Protein AF-A0A355A5N8-F1 (afdb_monomer_lite)

Secondary structure (DSSP, 8-state):
-HHHHHHHHHHHHHHHHGGGSS-----------------S----TT---GGGG-EEEEESS-SS--EEEEEEEEEE-SSEEEEEEEEE-TTSTTSEEEE-TT---TTSSEEEEEEEEEETTEEEEEEEEEEEEEEEETTTEEEEEEEEEEEEEEETTEEEEEEEEEEEGGGTEEEEEE--STT--EEEEE-

Radius of gyration: 20.07 Å; chains: 1; bounding box: 42×44×58 Å

Foldseek 3Di:
DVVVVVVVVVVVVVVVVVVPPDDDDDDDDDDDDDDDDDDDDDDDPPPDDPCLVAFWKWWDPDPVIKIWHFHDWLDDDDFKTWTWTKIAGPLDPVRIATRDSVNGDPPDQWIWMWGWDDDPPDTWTKIWTKHKDWDQDPPPGIFIWIWIWIFTDPDSFKTWTQWIWTDRVVVRDIDIHHAPDDPGTTIMGGD

Structure (mmCIF, N/CA/C/O backbone):
data_AF-A0A355A5N8-F1
#
_entry.id   AF-A0A355A5N8-F1
#
loop_
_atom_site.group_PDB
_atom_site.id
_atom_site.type_symbol
_atom_site.label_atom_id
_atom_site.label_alt_id
_atom_site.label_comp_id
_atom_site.label_asym_id
_atom_site.label_entity_id
_atom_site.label_seq_id
_atom_site.pdbx_PDB_ins_code
_atom_site.Cartn_x
_atom_site.Cartn_y
_atom_site.Cartn_z
_atom_site.occupancy
_atom_site.B_iso_or_equiv
_atom_site.auth_seq_id
_atom_site.auth_comp_id
_atom_site.auth_asym_id
_atom_site.auth_atom_id
_atom_site.pdbx_PDB_model_num
ATOM 1 N N . MET A 1 1 ? 14.458 15.731 24.452 1.00 47.41 1 MET A N 1
ATOM 2 C CA . MET A 1 1 ? 13.866 15.171 23.215 1.00 47.41 1 MET A CA 1
ATOM 3 C C . MET A 1 1 ? 13.462 16.222 22.170 1.00 47.41 1 MET A C 1
ATOM 5 O O . MET A 1 1 ? 13.406 15.874 21.003 1.00 47.41 1 MET A O 1
ATOM 9 N N . LEU A 1 2 ? 13.268 17.508 22.512 1.00 39.31 2 LEU A N 1
ATOM 10 C CA . LEU A 1 2 ? 12.921 18.546 21.516 1.00 39.31 2 LEU A CA 1
ATOM 11 C C . LEU A 1 2 ? 14.108 19.054 20.660 1.00 39.31 2 LEU A C 1
ATOM 13 O O . LEU A 1 2 ? 13.904 19.623 19.596 1.00 39.31 2 LEU A O 1
ATOM 17 N N . ARG A 1 3 ? 15.360 18.843 21.097 1.00 43.97 3 ARG A N 1
ATOM 18 C CA . ARG A 1 3 ? 16.560 19.359 20.403 1.00 43.97 3 ARG A CA 1
ATOM 19 C C . ARG A 1 3 ? 17.035 18.512 19.212 1.00 43.97 3 ARG A C 1
ATOM 21 O O . ARG A 1 3 ? 17.683 19.058 18.331 1.00 43.97 3 ARG A O 1
ATOM 28 N N . GLN A 1 4 ? 16.691 17.223 19.149 1.00 49.31 4 GLN A N 1
ATOM 29 C CA . GLN A 1 4 ? 17.067 16.357 18.017 1.00 49.31 4 GLN A CA 1
ATOM 30 C C . GLN A 1 4 ? 16.176 16.571 16.785 1.00 49.31 4 GLN A C 1
ATOM 32 O O . GLN A 1 4 ? 16.661 16.461 15.665 1.00 49.31 4 GLN A O 1
ATOM 37 N N . LYS A 1 5 ? 14.908 16.965 16.977 1.00 44.81 5 LYS A N 1
ATOM 38 C CA . LYS A 1 5 ? 13.977 17.224 15.867 1.00 44.81 5 LYS A CA 1
ATOM 39 C C . LYS A 1 5 ? 14.305 18.507 15.088 1.00 44.81 5 LYS A C 1
ATOM 41 O O . LYS A 1 5 ? 14.043 18.570 13.897 1.00 44.81 5 LYS A O 1
ATOM 46 N N . ILE A 1 6 ? 14.932 19.501 15.726 1.00 51.56 6 ILE A N 1
ATOM 47 C CA . ILE A 1 6 ? 15.314 20.761 15.058 1.00 51.56 6 ILE A CA 1
ATOM 48 C C . ILE A 1 6 ? 16.543 20.564 14.156 1.00 51.56 6 ILE A C 1
ATOM 50 O O . ILE A 1 6 ? 16.611 21.148 13.080 1.00 51.56 6 ILE A O 1
ATOM 54 N N . PHE A 1 7 ? 17.489 19.702 14.546 1.00 47.19 7 PHE A N 1
ATOM 55 C CA . PHE A 1 7 ? 18.714 19.490 13.768 1.00 47.19 7 PHE A CA 1
ATOM 56 C C . PHE A 1 7 ? 18.456 18.737 12.451 1.00 47.19 7 PHE A C 1
ATOM 58 O O . PHE A 1 7 ? 19.108 19.013 11.448 1.00 47.19 7 PHE A O 1
ATOM 65 N N . LEU A 1 8 ? 17.458 17.844 12.432 1.00 46.19 8 LEU A N 1
ATOM 66 C CA . LEU A 1 8 ? 17.084 17.080 11.238 1.00 46.19 8 LEU A CA 1
ATOM 67 C C . LEU A 1 8 ? 16.393 17.960 10.180 1.00 46.19 8 LEU A C 1
ATOM 69 O O . LEU A 1 8 ? 16.703 17.865 8.996 1.00 46.19 8 LEU A O 1
ATOM 73 N N . VAL A 1 9 ? 15.534 18.892 10.614 1.00 50.12 9 VAL A N 1
ATOM 74 C CA . VAL A 1 9 ? 14.841 19.842 9.722 1.00 50.12 9 VAL A CA 1
ATOM 75 C C . VAL A 1 9 ? 15.821 20.842 9.095 1.00 50.12 9 VAL A C 1
ATOM 77 O O . VAL A 1 9 ? 15.673 21.214 7.933 1.00 50.12 9 VAL A O 1
ATOM 80 N N . SER A 1 10 ? 16.868 21.245 9.824 1.00 49.22 10 SER A N 1
ATOM 81 C CA . SER A 1 10 ? 17.904 22.135 9.285 1.00 49.22 10 SER A CA 1
ATOM 82 C C . SER A 1 10 ? 18.837 21.453 8.277 1.00 49.22 10 SER A C 1
ATOM 84 O O . SER A 1 10 ? 19.360 22.136 7.402 1.00 49.22 10 SER A O 1
ATOM 86 N N . PHE A 1 11 ? 19.034 20.132 8.355 1.00 48.84 11 PHE A N 1
ATOM 87 C CA . PHE A 1 11 ? 19.888 19.408 7.406 1.00 48.84 11 PHE A CA 1
ATOM 88 C C . PHE A 1 11 ? 19.207 19.228 6.040 1.00 48.84 11 PHE A C 1
ATOM 90 O O . PHE A 1 11 ? 19.832 19.471 5.010 1.00 48.84 11 PHE A O 1
ATOM 97 N N . VAL A 1 12 ? 17.904 18.921 6.022 1.00 52.38 12 VAL A N 1
ATOM 98 C CA . VAL A 1 12 ? 17.121 18.766 4.778 1.00 52.38 12 VAL A CA 1
ATOM 99 C C . VAL A 1 12 ? 17.062 20.073 3.971 1.00 52.38 12 VAL A C 1
ATOM 101 O O . VAL A 1 12 ? 17.160 20.054 2.746 1.00 52.38 12 VAL A O 1
ATOM 104 N N . LEU A 1 13 ? 17.005 21.227 4.644 1.00 48.69 13 LEU A N 1
ATOM 105 C CA . LEU A 1 13 ? 16.992 22.540 3.985 1.00 48.69 13 LEU A CA 1
ATOM 106 C C . LEU A 1 13 ? 18.322 22.916 3.307 1.00 48.69 13 LEU A C 1
ATOM 108 O O . LEU A 1 13 ? 18.311 23.641 2.314 1.00 48.69 13 LEU A O 1
ATOM 112 N N . VAL A 1 14 ? 19.466 22.430 3.802 1.00 49.53 14 VAL A N 1
ATOM 113 C CA . VAL A 1 14 ? 20.788 22.763 3.232 1.00 49.53 14 VAL A CA 1
ATOM 114 C C . VAL A 1 14 ? 21.100 21.923 1.989 1.00 49.53 14 VAL A C 1
ATOM 116 O O . VAL A 1 14 ? 21.747 22.419 1.067 1.00 49.53 14 VAL A O 1
ATOM 119 N N . VAL A 1 15 ? 20.591 20.689 1.909 1.00 50.56 15 VAL A N 1
ATOM 120 C CA . VAL A 1 15 ? 20.803 19.816 0.739 1.00 50.56 15 VAL A CA 1
ATOM 121 C C . VAL A 1 15 ? 20.022 20.314 -0.487 1.00 50.56 15 VAL A C 1
ATOM 123 O O . VAL A 1 15 ? 20.532 20.242 -1.602 1.00 50.56 15 VAL A O 1
ATOM 126 N N . LEU A 1 16 ? 18.850 20.932 -0.298 1.00 44.59 16 LEU A N 1
ATOM 127 C CA . LEU A 1 16 ? 18.052 21.498 -1.398 1.00 44.59 16 LEU A CA 1
ATOM 128 C C . LEU A 1 16 ? 18.651 22.774 -2.019 1.00 44.59 16 LEU A C 1
ATOM 130 O O . LEU A 1 16 ? 18.376 23.075 -3.178 1.00 44.59 16 LEU A O 1
ATOM 134 N N . ALA A 1 17 ? 19.496 23.519 -1.299 1.00 47.91 17 ALA A N 1
ATOM 135 C CA . ALA A 1 17 ? 20.098 24.750 -1.824 1.00 47.91 17 ALA A CA 1
ATOM 136 C C . ALA A 1 17 ? 21.285 24.498 -2.775 1.00 47.91 17 ALA A C 1
ATOM 138 O O . ALA A 1 17 ? 21.586 25.338 -3.624 1.00 47.91 17 ALA A O 1
ATOM 139 N N . LEU A 1 18 ? 21.952 23.344 -2.667 1.00 45.91 18 LEU A N 1
ATOM 140 C CA . LEU A 1 18 ? 23.130 23.018 -3.483 1.00 45.91 18 LEU A CA 1
ATOM 141 C C . LEU A 1 18 ? 22.784 22.516 -4.893 1.00 45.91 18 LEU A C 1
ATOM 143 O O . LEU A 1 18 ? 23.655 22.513 -5.757 1.00 45.91 18 LEU A O 1
ATOM 147 N N . VAL A 1 19 ? 21.521 22.169 -5.158 1.00 52.66 19 VAL A N 1
ATOM 148 C CA . VAL A 1 19 ? 21.072 21.699 -6.483 1.00 52.66 19 VAL A CA 1
ATOM 149 C C . VAL A 1 19 ? 20.771 22.864 -7.447 1.00 52.66 19 VAL A C 1
ATOM 151 O O . VAL A 1 19 ? 20.700 22.662 -8.653 1.00 52.66 19 VAL A O 1
ATOM 154 N N . PHE A 1 20 ? 20.673 24.109 -6.959 1.00 45.38 20 PHE A N 1
ATOM 155 C CA . PHE A 1 20 ? 20.352 25.280 -7.797 1.00 45.38 20 PHE A CA 1
ATOM 156 C C . PHE A 1 20 ? 21.563 26.070 -8.329 1.00 45.38 20 PHE A C 1
ATOM 158 O O . PHE A 1 20 ? 21.381 27.059 -9.036 1.00 45.38 20 PHE A O 1
ATOM 165 N N . PHE A 1 21 ? 22.800 25.639 -8.058 1.00 45.53 21 PHE A N 1
ATOM 166 C CA . PHE A 1 21 ? 24.015 26.277 -8.587 1.00 45.53 21 PHE A CA 1
ATOM 167 C C . PHE A 1 21 ? 24.830 25.308 -9.454 1.00 45.53 21 PHE A C 1
ATOM 169 O O . PHE A 1 21 ? 25.937 24.912 -9.102 1.00 45.53 21 PHE A O 1
ATOM 176 N N . GLY A 1 22 ? 24.299 24.931 -10.618 1.00 36.25 22 GLY A N 1
ATOM 177 C CA . GLY A 1 22 ? 25.048 24.121 -11.577 1.00 36.25 22 GLY A CA 1
ATOM 178 C C . GLY A 1 22 ? 24.403 24.058 -12.958 1.00 36.25 22 GLY A C 1
ATOM 179 O O . GLY A 1 22 ? 23.427 23.349 -13.144 1.00 36.25 22 GLY A O 1
ATOM 180 N N . CYS A 1 23 ? 25.021 24.758 -13.915 1.00 43.47 23 CYS A N 1
ATOM 181 C CA . CYS A 1 23 ? 24.816 24.696 -15.371 1.00 43.47 23 CYS A CA 1
ATOM 182 C C . CYS A 1 23 ? 23.561 25.366 -15.968 1.00 43.47 23 CYS A C 1
ATOM 184 O O . CYS A 1 23 ? 22.613 24.701 -16.367 1.00 43.47 23 CYS A O 1
ATOM 186 N N . SER A 1 24 ? 23.636 26.683 -16.221 1.00 33.28 24 SER A N 1
ATOM 187 C CA . SER A 1 24 ? 22.929 27.294 -17.359 1.00 33.28 24 SER A CA 1
ATOM 188 C C . SER A 1 24 ? 23.925 27.617 -18.479 1.00 33.28 24 SER A C 1
ATOM 190 O O . SER A 1 24 ? 24.624 28.633 -18.441 1.00 33.28 24 SER A O 1
ATOM 192 N N . SER A 1 25 ? 23.979 26.753 -19.488 1.00 38.69 25 SER A N 1
ATOM 193 C CA . SER A 1 25 ? 24.601 27.023 -20.782 1.00 38.69 25 SER A CA 1
ATOM 194 C C . SER A 1 25 ? 23.597 26.710 -21.886 1.00 38.69 25 SER A C 1
ATOM 196 O O . SER A 1 25 ? 23.127 25.582 -21.967 1.00 38.69 25 SER A O 1
ATOM 198 N N . GLY A 1 26 ? 23.348 27.686 -22.762 1.00 32.19 26 GLY A N 1
ATOM 199 C CA . GLY A 1 26 ? 22.967 27.421 -24.152 1.00 32.19 26 GLY A CA 1
ATOM 200 C C . GLY A 1 26 ? 21.474 27.403 -24.479 1.00 32.19 26 GLY A C 1
ATOM 201 O O . GLY A 1 26 ? 20.858 26.354 -24.486 1.00 32.19 26 GLY A O 1
ATOM 202 N N . GLY A 1 27 ? 20.952 28.580 -24.841 1.00 33.16 27 GLY A N 1
ATOM 203 C CA . GLY A 1 27 ? 20.441 28.877 -26.188 1.00 33.16 27 GLY A CA 1
ATOM 204 C C . GLY A 1 27 ? 19.270 28.079 -26.781 1.00 33.16 27 GLY A C 1
ATOM 205 O O . GLY A 1 27 ? 19.313 26.864 -26.893 1.00 33.16 27 GLY A O 1
ATOM 206 N N . GLY A 1 28 ? 18.318 28.817 -27.364 1.00 30.89 28 GLY A N 1
ATOM 207 C CA . GLY A 1 28 ? 17.494 28.313 -28.467 1.00 30.89 28 GLY A CA 1
ATOM 208 C C . GLY A 1 28 ? 16.054 28.805 -28.443 1.00 30.89 28 GLY A C 1
ATOM 209 O O . GLY A 1 28 ? 15.200 28.204 -27.810 1.00 30.89 28 GLY A O 1
ATOM 210 N N . SER A 1 29 ? 15.790 29.896 -29.159 1.00 35.47 29 SER A N 1
ATOM 211 C CA . SER A 1 29 ? 14.445 30.403 -29.433 1.00 35.47 29 SER A CA 1
ATOM 212 C C . SER A 1 29 ? 13.909 29.857 -30.767 1.00 35.47 29 SER A C 1
ATOM 214 O O . SER A 1 29 ? 14.668 29.778 -31.732 1.00 35.47 29 SER A O 1
ATOM 216 N N . ASN A 1 30 ? 12.591 29.608 -30.785 1.00 38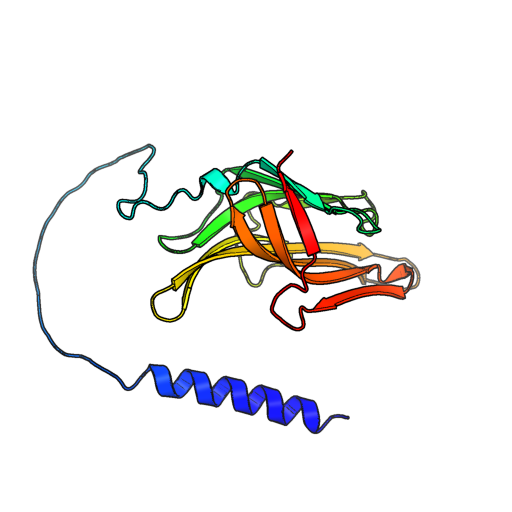.09 30 ASN A N 1
ATOM 217 C CA . ASN A 1 30 ? 11.592 29.781 -31.858 1.00 38.09 30 ASN A CA 1
ATOM 218 C C . ASN A 1 30 ? 10.882 28.564 -32.503 1.00 38.09 30 ASN A C 1
ATOM 220 O O . ASN A 1 30 ? 11.468 27.776 -33.233 1.00 38.09 30 ASN A O 1
ATOM 224 N N . ASN A 1 31 ? 9.548 28.647 -32.354 1.00 39.25 31 ASN A N 1
ATOM 225 C CA . ASN A 1 31 ? 8.425 28.437 -33.285 1.00 39.25 31 ASN A CA 1
ATOM 226 C C . ASN A 1 31 ? 8.046 27.061 -33.867 1.00 39.25 31 ASN A C 1
ATOM 228 O O . ASN A 1 31 ? 8.752 26.463 -34.668 1.00 39.25 31 ASN A O 1
ATOM 232 N N . GLY A 1 32 ? 6.769 26.738 -33.625 1.00 28.12 32 GLY A N 1
ATOM 233 C CA . GLY A 1 32 ? 5.894 25.808 -34.349 1.00 28.12 32 GLY A CA 1
ATOM 234 C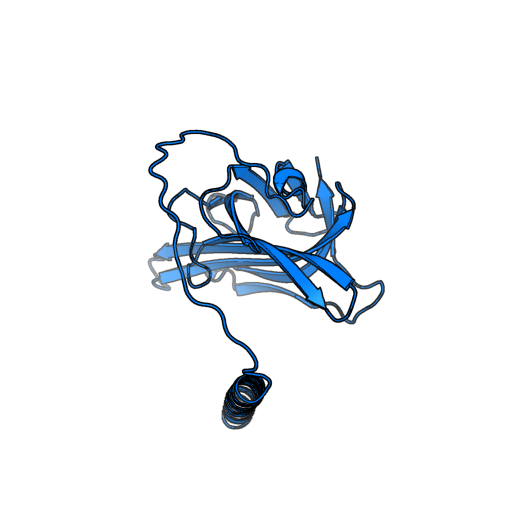 C . GLY A 1 32 ? 4.811 25.344 -33.367 1.00 28.12 32 GLY A C 1
ATOM 235 O O . GLY A 1 32 ? 5.127 24.618 -32.442 1.00 28.12 32 GLY A O 1
ATOM 236 N N . GLY A 1 33 ? 3.567 25.827 -33.365 1.00 32.66 33 GLY A N 1
ATOM 237 C CA . GLY A 1 33 ? 2.669 25.952 -34.507 1.00 32.66 33 GLY A CA 1
ATOM 238 C C . GLY A 1 33 ? 2.044 24.584 -34.780 1.00 32.66 33 GLY A C 1
ATOM 239 O O . GLY A 1 33 ? 2.616 23.816 -35.544 1.00 32.66 33 GLY A O 1
ATOM 240 N N . GLY A 1 34 ? 0.909 24.273 -34.149 1.00 28.98 34 GLY A N 1
ATOM 241 C CA . GLY A 1 34 ? 0.205 23.015 -34.393 1.00 28.98 34 GLY A CA 1
ATOM 242 C C . GLY A 1 34 ? -0.914 22.744 -33.398 1.00 28.98 34 GLY A C 1
ATOM 243 O O . GLY A 1 34 ? -0.698 22.085 -32.387 1.00 28.98 34 GLY A O 1
ATOM 244 N N . ASP A 1 35 ? -2.110 23.233 -33.720 1.00 43.72 35 ASP A N 1
ATOM 245 C CA . ASP A 1 35 ? -3.360 22.667 -33.225 1.00 43.72 35 ASP A CA 1
ATOM 246 C C . ASP A 1 35 ? -3.379 21.160 -33.512 1.00 43.72 35 ASP A C 1
ATOM 248 O O . ASP A 1 35 ? -3.207 20.757 -34.661 1.00 43.72 35 ASP A O 1
ATOM 252 N N . ASN A 1 36 ? -3.619 20.331 -32.495 1.00 37.88 36 ASN A N 1
ATOM 253 C CA . ASN A 1 36 ? -4.193 19.006 -32.695 1.00 37.88 36 ASN A CA 1
ATOM 254 C C . ASN A 1 36 ? -4.960 18.555 -31.453 1.00 37.88 36 ASN A C 1
ATOM 256 O O . ASN A 1 36 ? -4.412 18.230 -30.404 1.00 37.88 36 ASN A O 1
ATOM 260 N N . ASN A 1 37 ? -6.272 18.534 -31.639 1.00 42.72 37 ASN A N 1
ATOM 261 C CA . ASN A 1 37 ? -7.262 17.887 -30.805 1.00 42.72 37 ASN A CA 1
ATOM 262 C C . ASN A 1 37 ? -7.057 16.363 -30.936 1.00 42.72 37 ASN A C 1
ATOM 264 O O . ASN A 1 37 ? -7.308 15.803 -32.004 1.00 42.72 37 ASN A O 1
ATOM 268 N N . GLY A 1 38 ? -6.552 15.704 -29.892 1.00 30.11 38 GLY A N 1
ATOM 269 C CA . GLY A 1 38 ? -6.176 14.289 -29.921 1.00 30.11 38 GLY A CA 1
ATOM 270 C C . GLY A 1 38 ? -6.612 13.562 -28.657 1.00 30.11 38 GLY A C 1
ATOM 271 O O . GLY A 1 38 ? -5.928 13.585 -27.642 1.00 30.11 38 GLY A O 1
ATOM 272 N N . ASN A 1 39 ? -7.767 12.911 -28.739 1.00 41.19 39 ASN A N 1
ATOM 273 C CA . ASN A 1 39 ? -8.236 11.936 -27.768 1.00 41.19 39 ASN A CA 1
ATOM 274 C C . ASN A 1 39 ? -7.492 10.610 -28.022 1.00 41.19 39 ASN A C 1
ATOM 276 O O . ASN A 1 39 ? -7.588 10.078 -29.128 1.00 41.19 39 ASN A O 1
ATOM 280 N N . GLY A 1 40 ? -6.811 10.058 -27.014 1.00 35.34 40 GLY A N 1
ATOM 281 C CA . GLY A 1 40 ? -6.390 8.653 -27.004 1.00 35.34 40 GLY A CA 1
ATOM 282 C C . GLY A 1 40 ? -4.882 8.390 -26.947 1.00 35.34 40 GLY A C 1
ATOM 283 O O . GLY A 1 40 ? -4.145 8.734 -27.862 1.00 35.34 40 GLY A O 1
ATOM 284 N N . GLY A 1 41 ? -4.482 7.687 -25.881 1.00 46.75 41 GLY A N 1
ATOM 285 C CA . GLY A 1 41 ? -3.411 6.684 -25.858 1.00 46.75 41 GLY A CA 1
ATOM 286 C C . GLY A 1 41 ? -2.090 7.059 -26.523 1.00 46.75 41 GLY A C 1
ATOM 287 O O . GLY A 1 41 ? -1.811 6.614 -27.633 1.00 46.75 41 GLY A O 1
ATOM 288 N N . GLY A 1 42 ? -1.244 7.797 -25.810 1.00 34.38 42 GLY A N 1
ATOM 289 C CA . GLY A 1 42 ? 0.162 7.963 -26.163 1.00 34.38 42 GLY A CA 1
ATOM 290 C C . GLY A 1 42 ? 1.036 7.177 -25.198 1.00 34.38 42 GLY A C 1
ATOM 291 O O . GLY A 1 42 ? 1.248 7.621 -24.078 1.00 34.38 42 GLY A O 1
ATOM 292 N N . ASN A 1 43 ? 1.531 6.016 -25.633 1.00 46.38 43 ASN A N 1
ATOM 293 C CA . ASN A 1 43 ? 2.695 5.378 -25.021 1.00 46.38 43 ASN A CA 1
ATOM 294 C C . ASN A 1 43 ? 3.850 6.388 -25.007 1.00 46.38 43 ASN A C 1
ATOM 296 O O . ASN A 1 43 ? 4.213 6.915 -26.062 1.00 46.38 43 ASN A O 1
ATOM 300 N N . ASN A 1 44 ? 4.420 6.629 -23.827 1.00 47.84 44 ASN A N 1
ATOM 301 C CA . ASN A 1 44 ? 5.576 7.497 -23.646 1.00 47.84 44 ASN A CA 1
ATOM 302 C C . ASN A 1 44 ? 6.743 7.033 -24.528 1.00 47.84 44 ASN A C 1
ATOM 304 O O . ASN A 1 44 ? 7.139 5.866 -24.507 1.00 47.84 44 ASN A O 1
ATOM 308 N N . GLY A 1 45 ? 7.317 7.976 -25.277 1.00 42.72 45 GLY A N 1
ATOM 309 C CA . GLY A 1 45 ? 8.453 7.790 -26.186 1.00 42.72 45 GLY A CA 1
ATOM 310 C C . GLY A 1 45 ? 9.782 7.407 -25.524 1.00 42.72 45 GLY A C 1
ATOM 311 O O . GLY A 1 45 ? 10.794 7.396 -26.213 1.00 42.72 45 GLY A O 1
ATOM 312 N N . ASP A 1 46 ? 9.770 7.033 -24.243 1.00 46.59 46 ASP A N 1
ATOM 313 C CA . ASP A 1 46 ? 10.952 6.697 -23.441 1.00 46.59 46 ASP A CA 1
ATOM 314 C C . ASP A 1 46 ? 10.954 5.240 -22.939 1.00 46.59 46 ASP A C 1
ATOM 316 O O . ASP A 1 46 ? 11.665 4.897 -21.995 1.00 46.59 46 ASP A O 1
ATOM 320 N N . GLY A 1 47 ? 10.173 4.354 -23.571 1.00 52.28 47 GLY A N 1
ATOM 321 C CA . GLY A 1 47 ? 10.320 2.899 -23.421 1.00 52.28 47 GLY A CA 1
ATOM 322 C C . GLY A 1 47 ? 10.001 2.332 -22.034 1.00 52.28 47 GLY A C 1
ATOM 323 O O . GLY A 1 47 ? 10.339 1.179 -21.772 1.00 52.28 47 GLY A O 1
ATOM 324 N N . PHE A 1 48 ? 9.359 3.108 -21.157 1.00 68.81 48 PHE A N 1
ATOM 325 C CA . PHE A 1 48 ? 8.990 2.655 -19.822 1.00 68.81 48 PHE A CA 1
ATOM 326 C C . PHE A 1 48 ? 7.535 2.196 -19.761 1.00 68.81 48 PHE A C 1
ATOM 328 O O . PHE A 1 48 ? 6.617 2.943 -20.107 1.00 68.81 48 PHE A O 1
ATOM 335 N N . ASP A 1 49 ? 7.331 0.964 -19.303 1.00 78.56 49 ASP A N 1
ATOM 336 C CA . ASP A 1 49 ? 6.016 0.344 -19.238 1.00 78.56 49 ASP A CA 1
ATOM 337 C C . ASP A 1 49 ? 5.432 0.426 -17.826 1.00 78.56 49 ASP A C 1
ATOM 339 O O . ASP A 1 49 ? 5.443 -0.530 -17.054 1.00 78.56 49 ASP A O 1
ATOM 343 N N . PHE A 1 50 ? 4.857 1.583 -17.507 1.00 86.69 50 PHE A N 1
ATOM 344 C CA . PHE A 1 50 ? 4.091 1.795 -16.281 1.00 86.69 50 PHE A CA 1
ATOM 345 C C . PHE A 1 50 ? 2.884 0.841 -16.134 1.00 86.69 50 PHE A C 1
ATOM 347 O O . PHE A 1 50 ? 2.355 0.681 -15.031 1.00 86.69 50 PHE A O 1
ATOM 354 N N . SER A 1 51 ? 2.452 0.149 -17.197 1.00 88.19 51 SER A N 1
ATOM 355 C CA . SER A 1 51 ? 1.372 -0.837 -17.085 1.00 88.19 51 SER A CA 1
ATOM 356 C C . SER A 1 51 ? 1.760 -2.043 -16.220 1.00 88.19 51 SER A C 1
ATOM 358 O O . SER A 1 51 ? 0.880 -2.726 -15.691 1.00 88.19 51 SER A O 1
ATOM 360 N N . VAL A 1 52 ? 3.061 -2.261 -15.980 1.00 91.31 52 VAL A N 1
ATOM 361 C CA . VAL A 1 52 ? 3.568 -3.322 -15.101 1.00 91.31 52 VAL A CA 1
ATOM 362 C C . VAL A 1 52 ? 3.041 -3.211 -13.666 1.00 91.31 52 VAL A C 1
ATOM 364 O O . VAL A 1 52 ? 2.840 -4.235 -13.013 1.00 91.31 52 VAL A O 1
ATOM 367 N N . TYR A 1 53 ? 2.731 -2.004 -13.185 1.00 93.06 53 TYR A N 1
ATOM 368 C CA . TYR A 1 53 ? 2.184 -1.794 -11.841 1.00 93.06 53 TYR A CA 1
ATOM 369 C C . TYR A 1 53 ? 0.713 -2.201 -11.730 1.00 93.06 53 TYR A C 1
ATOM 371 O O . TYR A 1 53 ? 0.263 -2.573 -10.646 1.00 93.06 53 TYR A O 1
ATOM 379 N N . ILE A 1 54 ? -0.034 -2.178 -12.839 1.00 96.06 54 ILE A N 1
ATOM 380 C CA . ILE A 1 54 ? -1.463 -2.507 -12.867 1.00 96.06 54 ILE A CA 1
ATOM 381 C C . ILE A 1 54 ? -1.652 -3.979 -12.514 1.00 96.06 54 ILE A C 1
ATOM 383 O O . ILE A 1 54 ? -1.056 -4.864 -13.130 1.00 96.06 54 ILE A O 1
ATOM 387 N N . GLY A 1 55 ? -2.516 -4.256 -11.543 1.00 97.62 55 GLY A N 1
ATOM 388 C CA . GLY A 1 55 ? -2.778 -5.602 -11.055 1.00 97.62 55 GLY A CA 1
ATOM 389 C C . GLY A 1 55 ? -2.948 -5.635 -9.547 1.00 97.62 55 GLY A C 1
ATOM 390 O O . GLY A 1 55 ? -3.175 -4.615 -8.899 1.00 97.62 55 GLY A O 1
ATOM 391 N N . ARG A 1 56 ? -2.872 -6.834 -8.983 1.00 98.44 56 ARG A N 1
ATOM 392 C CA . ARG A 1 56 ? -3.098 -7.069 -7.561 1.00 98.44 56 ARG A CA 1
ATOM 393 C C . ARG A 1 56 ? -1.826 -7.600 -6.923 1.00 98.44 56 ARG A C 1
ATOM 395 O O . ARG A 1 56 ? -1.356 -8.668 -7.295 1.00 98.44 56 ARG A O 1
ATOM 402 N N . TRP A 1 57 ? -1.307 -6.860 -5.958 1.00 98.50 57 TRP A N 1
ATOM 403 C CA . TRP A 1 57 ? -0.071 -7.141 -5.240 1.00 98.50 57 TRP A CA 1
ATOM 404 C C . TRP A 1 57 ? -0.397 -7.592 -3.830 1.00 98.50 57 TRP A C 1
ATOM 406 O O . TRP A 1 57 ? -1.108 -6.891 -3.114 1.00 98.50 57 TRP A O 1
ATOM 416 N N . LYS A 1 58 ? 0.114 -8.749 -3.420 1.00 98.62 58 LYS A N 1
ATOM 417 C CA . LYS A 1 58 ? -0.176 -9.327 -2.108 1.00 98.62 58 LYS A CA 1
ATOM 418 C C . LYS A 1 58 ? 1.102 -9.590 -1.330 1.00 98.62 58 LYS A C 1
ATOM 420 O O . LYS A 1 58 ? 2.021 -10.213 -1.861 1.00 98.62 58 LYS A O 1
ATOM 425 N N . SER A 1 59 ? 1.128 -9.161 -0.072 1.00 98.56 59 SER A N 1
ATOM 426 C CA . SER A 1 59 ? 2.235 -9.422 0.849 1.00 98.56 59 SER A CA 1
ATOM 427 C C . SER A 1 59 ? 2.420 -10.924 1.081 1.00 98.56 59 SER A C 1
ATOM 429 O O . SER A 1 59 ? 1.439 -11.642 1.309 1.00 98.56 59 SER A O 1
ATOM 431 N N . VAL A 1 60 ? 3.665 -11.385 1.098 1.00 98.38 60 VAL A N 1
ATOM 432 C CA . VAL A 1 60 ? 4.058 -12.760 1.425 1.00 98.38 60 VAL A CA 1
ATOM 433 C C . VAL A 1 60 ? 4.488 -12.819 2.890 1.00 98.38 60 VAL A C 1
ATOM 435 O O . VAL A 1 60 ? 5.220 -11.953 3.351 1.00 98.38 60 VAL A O 1
ATOM 438 N N . ASP A 1 61 ? 3.993 -13.817 3.628 1.00 96.06 61 ASP A N 1
ATOM 439 C CA . ASP A 1 61 ? 4.355 -14.110 5.027 1.00 96.06 61 ASP A CA 1
ATOM 440 C C . ASP A 1 61 ? 4.238 -12.945 6.038 1.00 96.06 61 ASP A C 1
ATOM 442 O O . ASP A 1 61 ? 4.752 -13.016 7.153 1.00 96.06 61 ASP A O 1
ATOM 446 N N . LEU A 1 62 ? 3.471 -11.906 5.697 1.00 97.06 62 LEU A N 1
ATOM 447 C CA . LEU A 1 62 ? 3.205 -10.745 6.545 1.00 97.06 62 LEU A CA 1
ATOM 448 C C . LEU A 1 62 ? 1.850 -10.859 7.265 1.00 97.06 62 LEU A C 1
ATOM 450 O O . LEU A 1 62 ? 0.856 -11.318 6.691 1.00 97.06 62 LEU A O 1
ATOM 454 N N . LYS A 1 63 ? 1.789 -10.410 8.527 1.00 96.06 63 LYS A N 1
ATOM 455 C CA . LYS A 1 63 ? 0.547 -10.301 9.308 1.00 96.06 63 LYS A CA 1
ATOM 456 C C . LYS A 1 63 ? 0.443 -8.932 10.003 1.00 96.06 63 LYS A C 1
ATOM 458 O O . LYS A 1 63 ? 1.347 -8.612 10.769 1.00 96.06 63 LYS A O 1
ATOM 463 N N . PRO A 1 64 ? -0.674 -8.194 9.840 1.00 96.62 64 PRO A N 1
ATOM 464 C CA . PRO A 1 64 ? -1.795 -8.485 8.941 1.00 96.62 64 PRO A CA 1
ATOM 465 C C . PRO A 1 64 ? -1.368 -8.492 7.466 1.00 96.62 64 PRO A C 1
ATOM 467 O O . PRO A 1 64 ? -0.424 -7.815 7.077 1.00 96.62 64 PRO A O 1
ATOM 470 N N . ALA A 1 65 ? -2.047 -9.308 6.656 1.00 98.00 65 ALA A N 1
ATOM 471 C CA . ALA A 1 65 ? -1.761 -9.382 5.228 1.00 98.00 65 ALA A CA 1
ATOM 472 C C . ALA A 1 65 ? -2.261 -8.115 4.523 1.00 98.00 65 ALA A C 1
ATOM 474 O O . ALA A 1 65 ? -3.346 -7.616 4.835 1.00 98.00 65 ALA A O 1
ATOM 475 N N . ILE A 1 66 ? -1.490 -7.650 3.545 1.00 98.75 66 ILE A N 1
ATOM 476 C CA . ILE A 1 66 ? -1.794 -6.475 2.733 1.00 98.75 66 ILE A CA 1
ATOM 477 C C . ILE A 1 66 ? -2.044 -6.924 1.296 1.00 98.75 66 ILE A C 1
ATOM 479 O O . ILE A 1 66 ? -1.300 -7.736 0.742 1.00 98.75 66 ILE A O 1
ATOM 483 N N . GLU A 1 67 ? -3.084 -6.372 0.679 1.00 98.81 67 GLU A N 1
ATOM 484 C CA . GLU A 1 67 ? -3.335 -6.493 -0.754 1.00 98.81 67 GLU A CA 1
ATOM 485 C C . GLU A 1 67 ? -3.566 -5.109 -1.366 1.00 98.81 67 GLU A C 1
ATOM 487 O O . GLU A 1 67 ? -4.466 -4.384 -0.946 1.00 98.81 67 GLU A O 1
ATOM 492 N N . ILE A 1 68 ? -2.780 -4.753 -2.378 1.00 98.75 68 ILE A N 1
ATOM 493 C CA . ILE A 1 68 ? -2.886 -3.494 -3.116 1.00 98.75 68 ILE A CA 1
ATOM 494 C C . ILE A 1 68 ? -3.356 -3.821 -4.530 1.00 98.75 68 ILE A C 1
ATOM 496 O O . ILE A 1 68 ? -2.674 -4.505 -5.288 1.00 98.75 68 ILE A O 1
ATOM 500 N N . THR A 1 69 ? -4.539 -3.342 -4.895 1.00 98.69 69 THR A N 1
ATOM 501 C CA . THR A 1 69 ? -5.053 -3.411 -6.264 1.00 98.69 69 THR A CA 1
ATOM 502 C C . THR A 1 69 ? -4.796 -2.083 -6.956 1.00 98.69 69 THR A C 1
ATOM 504 O O . THR A 1 69 ? -5.366 -1.075 -6.553 1.00 98.69 69 THR A O 1
ATOM 507 N N . VAL A 1 70 ? -3.995 -2.100 -8.013 1.00 98.44 70 VAL A N 1
ATOM 508 C CA . VAL A 1 70 ? -3.698 -0.966 -8.892 1.00 98.44 70 VAL A CA 1
ATOM 509 C C . VAL A 1 70 ? -4.539 -1.105 -10.157 1.00 98.44 70 VAL A C 1
ATOM 511 O O . VAL A 1 70 ? -4.562 -2.173 -10.774 1.00 98.44 70 VAL A O 1
ATOM 514 N N . GLN A 1 71 ? -5.251 -0.048 -10.539 1.00 97.38 71 GLN A N 1
ATOM 515 C CA . GLN A 1 71 ? -6.145 -0.045 -11.697 1.00 97.38 71 GLN A CA 1
ATOM 516 C C . GLN A 1 71 ? -5.666 0.955 -12.759 1.00 97.38 71 GLN A C 1
ATOM 518 O O . GLN A 1 71 ? -4.538 0.856 -13.224 1.00 97.38 71 GLN A O 1
ATOM 523 N N . SER A 1 72 ? -6.520 1.882 -13.202 1.00 94.88 72 SER A N 1
ATOM 524 C CA . SER A 1 72 ? -6.160 2.860 -14.227 1.00 94.88 72 SER A CA 1
ATOM 525 C C . SER A 1 72 ? -5.435 4.061 -13.631 1.00 94.88 72 SER A C 1
ATOM 527 O O . SER A 1 72 ? -5.669 4.430 -12.480 1.00 94.88 72 SER A O 1
ATOM 529 N N . GLN A 1 73 ? -4.621 4.704 -14.462 1.00 95.38 73 GLN A N 1
ATOM 530 C CA . GLN A 1 73 ? -4.028 6.002 -14.172 1.00 95.38 73 GLN A CA 1
ATOM 531 C C . GLN A 1 73 ? -5.116 7.051 -13.887 1.00 95.38 73 GLN A C 1
ATOM 533 O O . GLN A 1 73 ? -6.165 7.044 -14.539 1.00 95.38 73 GLN A O 1
ATOM 538 N N . ILE A 1 74 ? -4.845 7.937 -12.929 1.00 94.50 74 ILE A N 1
ATOM 539 C CA . ILE A 1 74 ? -5.701 9.077 -12.552 1.00 94.50 74 ILE A CA 1
ATOM 540 C C . ILE A 1 74 ? -4.986 10.427 -12.629 1.00 94.50 74 ILE A C 1
ATOM 542 O O . ILE A 1 74 ? -5.644 11.454 -12.689 1.00 94.50 74 ILE A O 1
ATOM 546 N N . GLY A 1 75 ? -3.655 10.431 -12.701 1.00 91.50 75 GLY A N 1
ATOM 547 C CA . GLY A 1 75 ? -2.858 11.650 -12.787 1.00 91.50 75 GLY A CA 1
ATOM 548 C C . GLY A 1 75 ? -1.387 11.336 -13.034 1.00 91.50 75 GLY A C 1
ATOM 549 O O . GLY A 1 75 ? -1.013 10.171 -13.201 1.00 91.50 75 GLY A O 1
ATOM 550 N N . GLY A 1 76 ? -0.552 12.371 -13.064 1.00 88.81 76 GLY A N 1
ATOM 551 C CA . GLY A 1 76 ? 0.896 12.234 -13.216 1.00 88.81 76 GLY A CA 1
ATOM 552 C C . GLY A 1 76 ? 1.500 13.059 -14.349 1.00 88.81 76 GLY A C 1
ATOM 553 O O . GLY A 1 76 ? 0.832 13.881 -14.975 1.00 88.81 76 GLY A O 1
ATOM 554 N N . GLY A 1 77 ? 2.779 12.810 -14.606 1.00 85.25 77 GLY A N 1
ATOM 555 C CA . GLY A 1 77 ? 3.550 13.369 -15.712 1.00 85.25 77 GLY A CA 1
ATOM 556 C C . GLY A 1 77 ? 4.493 12.326 -16.311 1.00 85.25 77 GLY A C 1
ATOM 557 O O . GLY A 1 77 ? 4.282 11.124 -16.178 1.00 85.25 77 GLY A O 1
ATOM 558 N N . ASP A 1 78 ? 5.564 12.781 -16.956 1.00 81.00 78 ASP A N 1
ATOM 559 C CA . ASP A 1 78 ? 6.448 11.888 -17.718 1.00 81.00 78 ASP A CA 1
ATOM 560 C C . ASP A 1 78 ? 7.233 10.904 -16.836 1.00 81.00 78 ASP A C 1
ATOM 562 O O . ASP A 1 78 ? 7.534 9.786 -17.260 1.00 81.00 78 ASP A O 1
ATOM 566 N N . SER A 1 79 ? 7.568 11.305 -15.604 1.00 83.94 79 SER A N 1
ATOM 567 C CA . SER A 1 79 ? 8.382 10.503 -14.685 1.00 83.94 79 SER A CA 1
ATOM 568 C C . SER A 1 79 ? 7.590 9.814 -13.578 1.00 83.94 79 SER A C 1
ATOM 570 O O . SER A 1 79 ? 8.137 8.920 -12.942 1.00 83.94 79 SER A O 1
ATOM 572 N N . TYR A 1 80 ? 6.330 10.178 -13.336 1.00 90.19 80 TYR A N 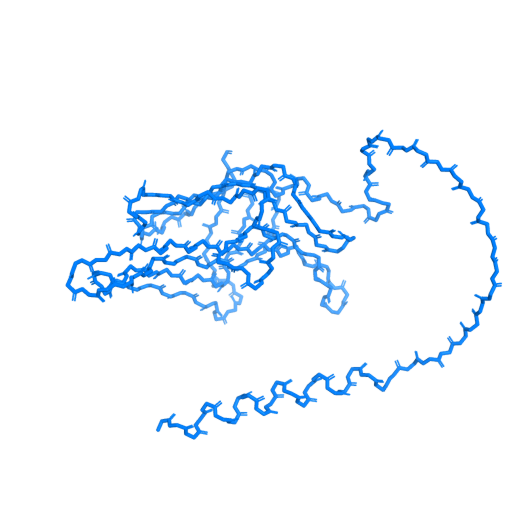1
ATOM 573 C CA . TYR A 1 80 ? 5.508 9.597 -12.271 1.00 90.19 80 TYR A CA 1
ATOM 574 C C . TYR A 1 80 ? 4.047 9.495 -12.684 1.00 90.19 80 TYR A C 1
ATOM 576 O O . TYR A 1 80 ? 3.527 10.405 -13.322 1.00 90.19 80 TYR A O 1
ATOM 584 N N . LEU A 1 81 ? 3.367 8.434 -12.256 1.00 94.12 81 LEU A N 1
ATOM 585 C CA . LEU A 1 81 ? 1.945 8.220 -12.500 1.00 94.12 81 LEU A CA 1
ATOM 586 C C . LEU A 1 81 ? 1.211 7.881 -11.203 1.00 94.12 81 LEU A C 1
ATOM 588 O O . LEU A 1 81 ? 1.657 7.026 -10.435 1.00 94.12 81 LEU A O 1
ATOM 592 N N . TYR A 1 82 ? 0.053 8.509 -11.009 1.00 96.31 82 TYR A N 1
ATOM 593 C CA . TYR A 1 82 ? -0.902 8.145 -9.965 1.00 96.31 82 TYR A CA 1
ATOM 594 C C . TYR A 1 82 ? -1.937 7.167 -10.503 1.00 96.31 82 TYR A C 1
ATOM 596 O O . TYR A 1 82 ? -2.364 7.275 -11.657 1.00 96.31 82 TYR A O 1
ATOM 604 N N . TYR A 1 83 ? -2.399 6.258 -9.649 1.00 97.69 83 TYR A N 1
ATOM 605 C CA . TYR A 1 83 ? -3.392 5.246 -9.992 1.00 97.69 83 TYR A CA 1
ATOM 606 C C . TYR A 1 83 ? -4.549 5.234 -9.010 1.00 97.69 83 TYR A C 1
ATOM 608 O O . TYR A 1 83 ? -4.357 5.333 -7.799 1.00 97.69 83 TYR A O 1
ATOM 616 N N . LYS A 1 84 ? -5.746 4.966 -9.532 1.00 97.81 84 LYS A N 1
ATOM 617 C CA . LYS A 1 84 ? -6.847 4.503 -8.691 1.00 97.81 84 LYS A CA 1
ATOM 618 C C . LYS A 1 84 ? -6.627 3.054 -8.290 1.00 97.81 84 LYS A C 1
ATOM 620 O O . LYS A 1 84 ? -5.942 2.281 -8.972 1.00 97.81 84 LYS A O 1
ATOM 625 N N . GLY A 1 85 ? -7.285 2.653 -7.217 1.00 98.38 85 GLY A N 1
ATOM 626 C CA . GLY A 1 85 ? -7.103 1.322 -6.689 1.00 98.38 85 GLY A CA 1
ATOM 627 C C . GLY A 1 85 ? -7.756 1.099 -5.343 1.00 98.38 85 GLY A C 1
ATOM 628 O O . GLY A 1 85 ? -8.693 1.787 -4.939 1.00 98.38 85 GLY A O 1
ATOM 629 N N . LYS A 1 86 ? -7.260 0.082 -4.650 1.00 98.62 86 LYS A N 1
ATOM 630 C CA . LYS A 1 86 ? -7.735 -0.294 -3.324 1.00 98.62 86 LYS A CA 1
ATOM 631 C C . LYS A 1 86 ? -6.616 -0.940 -2.530 1.00 98.62 86 LYS A C 1
ATOM 633 O O . LYS A 1 86 ? -6.015 -1.903 -3.000 1.00 98.62 86 LYS A O 1
ATOM 638 N N . THR A 1 87 ? -6.432 -0.484 -1.303 1.00 98.62 87 THR A N 1
ATOM 639 C CA . THR A 1 87 ? -5.538 -1.095 -0.321 1.00 98.62 87 THR A CA 1
ATOM 640 C C . THR A 1 87 ? -6.382 -1.841 0.700 1.00 98.62 87 THR A C 1
ATOM 642 O O . THR A 1 87 ? -7.218 -1.248 1.369 1.00 98.62 87 THR A O 1
ATOM 645 N N . THR A 1 88 ? -6.188 -3.149 0.815 1.00 98.81 88 THR A N 1
ATOM 646 C CA . THR A 1 88 ? -6.922 -4.035 1.728 1.00 98.81 88 THR A CA 1
ATOM 647 C C . THR A 1 88 ? -5.988 -4.472 2.848 1.00 98.81 88 THR A C 1
ATOM 649 O O . THR A 1 88 ? -4.911 -5.001 2.582 1.00 98.81 88 THR A O 1
ATOM 652 N N . CYS A 1 89 ? -6.398 -4.250 4.093 1.00 98.50 89 CYS A N 1
ATOM 653 C CA . CYS A 1 89 ? -5.683 -4.651 5.300 1.00 98.50 89 CYS A CA 1
ATOM 654 C C . CYS A 1 89 ? -6.653 -4.617 6.489 1.00 98.50 89 CYS A C 1
ATOM 656 O O . CYS A 1 89 ? -7.482 -3.714 6.595 1.00 98.50 89 CYS A O 1
ATOM 658 N N . SER A 1 90 ? -6.541 -5.568 7.419 1.00 98.25 90 SER A N 1
ATOM 659 C CA . SER A 1 90 ? -7.455 -5.661 8.569 1.00 98.25 90 SER A CA 1
ATOM 660 C C . SER A 1 90 ? -7.274 -4.556 9.616 1.00 98.25 90 SER A C 1
ATOM 662 O O . SER A 1 90 ? -8.009 -4.538 10.599 1.00 98.25 90 SER A O 1
ATOM 664 N N . ILE A 1 91 ? -6.295 -3.660 9.448 1.00 98.06 91 ILE A N 1
ATOM 665 C CA . ILE A 1 91 ? -6.156 -2.482 10.314 1.00 98.06 91 ILE A CA 1
ATOM 666 C C . ILE A 1 91 ? -7.310 -1.494 10.109 1.00 98.06 91 ILE A C 1
ATOM 668 O O . ILE A 1 91 ? -7.727 -0.863 11.076 1.00 98.06 91 ILE A O 1
ATOM 672 N N . PHE A 1 92 ? -7.846 -1.406 8.886 1.00 98.38 92 PHE A N 1
ATOM 673 C CA . PHE A 1 92 ? -8.933 -0.498 8.524 1.00 98.38 92 PHE A CA 1
ATOM 674 C C . PHE A 1 92 ? -10.280 -1.011 9.031 1.00 98.38 92 PHE A C 1
ATOM 676 O O . PHE A 1 92 ? -10.505 -2.222 9.109 1.00 98.38 92 PHE A O 1
ATOM 683 N N . ASN A 1 93 ? -11.214 -0.109 9.311 1.00 96.94 93 ASN A N 1
ATOM 684 C CA . ASN A 1 93 ? -12.532 -0.450 9.845 1.00 96.94 93 ASN A CA 1
ATOM 685 C C . ASN A 1 93 ? -13.370 -1.244 8.839 1.00 96.94 93 ASN A C 1
ATOM 687 O O . ASN A 1 93 ? -13.963 -2.261 9.196 1.00 96.94 93 ASN A O 1
ATOM 691 N N . ALA A 1 94 ? -13.359 -0.839 7.567 1.00 96.75 94 ALA A N 1
ATOM 692 C CA . ALA A 1 94 ? -13.975 -1.607 6.481 1.00 96.75 94 ALA A CA 1
ATOM 693 C C . ALA A 1 94 ? -13.090 -2.768 5.974 1.00 96.75 94 ALA A C 1
ATOM 695 O O . ALA A 1 94 ? -13.489 -3.512 5.078 1.00 96.75 94 ALA A O 1
ATOM 696 N N . GLY A 1 95 ? -11.871 -2.910 6.508 1.00 98.25 95 GLY A N 1
ATOM 697 C CA . GLY A 1 95 ? -10.838 -3.820 6.010 1.00 98.25 95 GLY A CA 1
ATOM 698 C C . GLY A 1 95 ? -10.137 -3.344 4.732 1.00 98.25 95 GLY A C 1
ATOM 699 O O . GLY A 1 95 ? -9.285 -4.060 4.205 1.00 98.25 95 GLY A O 1
ATOM 700 N N . TYR A 1 96 ? -10.479 -2.161 4.210 1.00 98.56 96 TYR A N 1
ATOM 701 C CA . TYR A 1 96 ? -9.846 -1.572 3.032 1.00 98.56 96 TYR A CA 1
ATOM 702 C C . TYR A 1 96 ? -10.030 -0.049 2.956 1.00 98.56 96 TYR A C 1
ATOM 704 O O . TYR A 1 96 ? -10.940 0.510 3.563 1.00 98.56 96 TYR A O 1
ATOM 712 N N . VAL A 1 97 ? -9.213 0.589 2.118 1.00 98.56 97 VAL A N 1
ATOM 713 C CA . VAL A 1 97 ? -9.325 1.983 1.673 1.00 98.56 97 VAL A CA 1
ATOM 714 C C . VAL A 1 97 ? -9.295 2.008 0.145 1.00 98.56 97 VAL A C 1
ATOM 716 O O . VAL A 1 97 ? -8.451 1.360 -0.474 1.00 98.56 97 VAL A O 1
ATOM 719 N N . ASN A 1 98 ? -10.222 2.742 -0.473 1.00 98.44 98 ASN A N 1
ATOM 720 C CA . ASN A 1 98 ? -10.197 2.997 -1.915 1.00 98.44 98 ASN A CA 1
ATOM 721 C C . ASN A 1 98 ? -9.345 4.234 -2.216 1.00 98.44 98 ASN A C 1
ATOM 723 O O . ASN A 1 98 ? -9.450 5.227 -1.498 1.00 98.44 98 ASN A O 1
ATOM 727 N N . ILE A 1 99 ? -8.577 4.162 -3.301 1.00 98.25 99 ILE A N 1
ATOM 728 C CA . ILE A 1 99 ? -7.915 5.296 -3.948 1.00 98.25 99 ILE A CA 1
ATOM 729 C C . ILE A 1 99 ? -8.717 5.596 -5.216 1.00 98.25 99 ILE A C 1
ATOM 731 O O . ILE A 1 99 ? -8.934 4.709 -6.045 1.00 98.25 99 ILE A O 1
ATOM 735 N N . THR A 1 100 ? -9.214 6.816 -5.335 1.00 97.38 100 THR A N 1
ATOM 736 C CA . THR A 1 100 ? -10.175 7.271 -6.343 1.00 97.38 100 THR A CA 1
ATOM 737 C C . THR A 1 100 ? -9.572 8.348 -7.237 1.00 97.38 100 THR A C 1
ATOM 73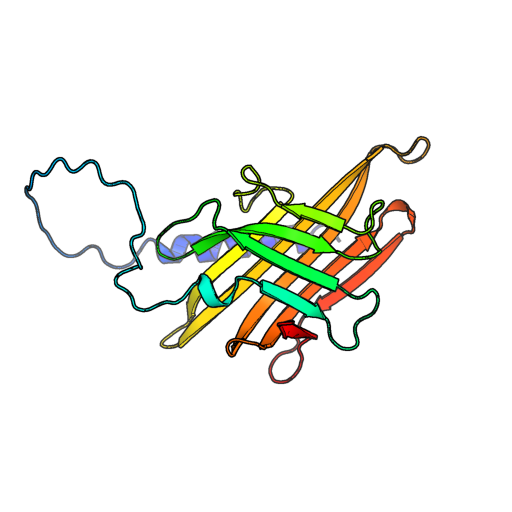9 O O . THR A 1 100 ? -8.433 8.751 -7.044 1.00 97.38 100 THR A O 1
ATOM 742 N N . ASP A 1 101 ? -10.337 8.831 -8.216 1.00 95.25 101 ASP A N 1
ATOM 743 C CA . ASP A 1 101 ? -9.858 9.818 -9.191 1.00 95.25 101 ASP A CA 1
ATOM 744 C C . ASP A 1 101 ? -9.479 11.184 -8.572 1.00 95.25 101 ASP A C 1
ATOM 746 O O . ASP A 1 101 ? -8.890 12.003 -9.264 1.00 95.25 101 ASP A O 1
ATOM 750 N N . SER A 1 102 ? -9.804 11.441 -7.297 1.00 94.25 102 SER A N 1
ATOM 751 C CA . SER A 1 102 ? -9.408 12.657 -6.564 1.00 94.25 102 SER A CA 1
ATOM 752 C C . SER A 1 102 ? -8.167 12.493 -5.678 1.00 94.25 102 SER A C 1
ATOM 754 O O . SER A 1 102 ? -7.814 13.423 -4.961 1.00 94.25 102 SER A O 1
ATOM 756 N N . ASP A 1 103 ? -7.569 11.302 -5.647 1.00 94.56 103 ASP A N 1
ATOM 757 C CA . ASP A 1 103 ? -6.454 10.947 -4.761 1.00 94.56 103 ASP A CA 1
ATOM 758 C C . ASP A 1 103 ? -5.111 10.970 -5.531 1.00 94.56 103 ASP A C 1
ATOM 760 O O . ASP A 1 103 ? -4.329 10.017 -5.493 1.00 94.56 103 ASP A O 1
ATOM 764 N N . ASP A 1 104 ? -4.869 12.043 -6.290 1.00 89.38 104 ASP A N 1
ATOM 765 C CA . ASP A 1 104 ? -3.704 12.256 -7.164 1.00 89.38 104 ASP A CA 1
ATOM 766 C C . ASP A 1 104 ? -2.700 13.295 -6.614 1.00 89.38 104 ASP A C 1
ATOM 768 O O . ASP A 1 104 ? -1.945 13.915 -7.365 1.00 89.38 104 ASP A O 1
ATOM 772 N N . ASP A 1 105 ? -2.661 13.459 -5.286 1.00 88.50 105 ASP A N 1
ATOM 773 C CA . ASP A 1 105 ? -1.770 14.380 -4.570 1.00 88.50 105 ASP A CA 1
ATOM 774 C C . ASP A 1 105 ? -0.858 13.632 -3.582 1.00 88.50 105 ASP A C 1
ATOM 776 O O . ASP A 1 105 ? -1.324 12.935 -2.679 1.00 88.50 105 ASP A O 1
ATOM 780 N N . LEU A 1 106 ? 0.458 13.836 -3.708 1.00 84.50 106 LEU A N 1
ATOM 781 C CA . LEU A 1 106 ? 1.475 13.268 -2.817 1.00 84.50 106 LEU A CA 1
ATOM 782 C C . LEU A 1 106 ? 1.316 13.733 -1.362 1.00 84.50 106 LEU A C 1
ATOM 784 O O . LEU A 1 106 ? 1.689 13.012 -0.437 1.00 84.50 106 LEU A O 1
ATOM 788 N N . LEU A 1 107 ? 0.797 14.945 -1.143 1.00 86.69 107 LEU A N 1
ATOM 789 C CA . LEU A 1 107 ? 0.534 15.470 0.200 1.00 86.69 107 LEU A CA 1
ATOM 790 C C . LEU A 1 107 ? -0.815 15.004 0.759 1.00 86.69 107 LEU A C 1
ATOM 792 O O . LEU A 1 107 ? -1.112 15.261 1.929 1.00 86.69 107 LEU A O 1
ATOM 796 N N . GLY A 1 108 ? -1.612 14.313 -0.058 1.00 90.19 108 GLY A N 1
ATOM 797 C CA . GLY A 1 108 ? -2.904 13.771 0.317 1.00 90.19 108 GLY A CA 1
ATOM 798 C C . GLY A 1 108 ? -2.813 12.609 1.306 1.00 90.19 108 GLY A C 1
ATOM 799 O O . GLY A 1 108 ? -1.756 12.033 1.581 1.00 90.19 108 GLY A O 1
ATOM 800 N N . ASP A 1 109 ? -3.975 12.241 1.837 1.00 94.75 109 ASP A N 1
ATOM 801 C CA . ASP A 1 109 ? -4.147 11.114 2.760 1.00 94.75 109 ASP A CA 1
ATOM 802 C C . ASP A 1 109 ? -4.065 9.747 2.063 1.00 94.75 109 ASP A C 1
ATOM 804 O O . ASP A 1 109 ? -3.948 8.707 2.717 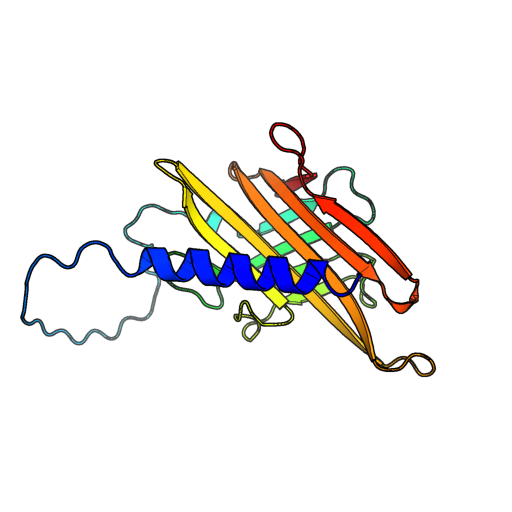1.00 94.75 109 ASP A O 1
ATOM 808 N N . LYS A 1 110 ? -4.195 9.722 0.735 1.00 97.25 110 LYS A N 1
ATOM 809 C CA . LYS A 1 110 ? -4.299 8.502 -0.061 1.00 97.25 110 LYS A CA 1
ATOM 810 C C . LYS A 1 110 ? -3.640 8.714 -1.410 1.00 97.25 110 LYS A C 1
ATOM 812 O O . LYS A 1 110 ? -3.865 9.744 -2.030 1.00 97.25 110 LYS A O 1
ATOM 817 N N . PHE A 1 111 ? -2.885 7.723 -1.864 1.00 98.06 111 PHE A N 1
ATOM 818 C CA . PHE A 1 111 ? -2.416 7.631 -3.244 1.00 98.06 111 PHE A CA 1
ATOM 819 C C . PHE A 1 111 ? -1.840 6.238 -3.521 1.00 98.06 111 PHE A C 1
ATOM 821 O O . PHE A 1 111 ? -1.387 5.533 -2.616 1.00 98.06 111 PHE A O 1
ATOM 828 N N . ILE A 1 112 ? -1.807 5.869 -4.801 1.00 98.12 112 ILE A N 1
ATOM 829 C CA . ILE A 1 112 ? -0.882 4.872 -5.347 1.00 98.12 112 ILE A CA 1
ATOM 830 C C . ILE A 1 112 ? -0.055 5.603 -6.396 1.00 98.12 112 ILE A C 1
ATOM 832 O O . ILE A 1 112 ? -0.611 6.099 -7.376 1.00 98.12 112 ILE A O 1
ATOM 836 N N . LEU A 1 113 ? 1.254 5.658 -6.199 1.00 96.31 113 LEU A N 1
ATOM 837 C CA . LEU A 1 113 ? 2.191 6.383 -7.043 1.00 96.31 113 LEU A CA 1
ATOM 838 C C . LEU A 1 113 ? 3.272 5.424 -7.534 1.00 96.31 113 LEU A C 1
ATOM 840 O O . LEU A 1 113 ? 3.945 4.773 -6.739 1.00 96.31 113 LEU A O 1
ATOM 844 N N . ALA A 1 114 ? 3.464 5.376 -8.847 1.00 94.38 114 ALA A N 1
ATOM 845 C CA . ALA A 1 114 ? 4.657 4.796 -9.444 1.00 94.38 114 ALA A CA 1
ATOM 846 C C . ALA A 1 114 ? 5.560 5.923 -9.941 1.00 94.38 114 ALA A C 1
ATOM 848 O O . ALA A 1 114 ? 5.076 6.853 -10.589 1.00 94.38 114 ALA A O 1
ATOM 849 N N . HIS A 1 115 ? 6.858 5.842 -9.675 1.00 89.31 115 HIS A N 1
ATOM 850 C CA . HIS A 1 115 ? 7.809 6.876 -10.068 1.00 89.31 115 HIS A CA 1
ATOM 851 C C . HIS A 1 115 ? 9.091 6.265 -10.632 1.00 89.31 115 HIS A C 1
ATOM 853 O O . HIS A 1 115 ? 9.579 5.225 -10.194 1.00 89.31 115 HIS A O 1
ATOM 859 N N . LYS A 1 116 ? 9.636 6.942 -11.639 1.00 81.75 116 LYS A N 1
ATOM 860 C CA . LYS A 1 116 ? 10.942 6.675 -12.218 1.00 81.75 116 LYS A CA 1
ATOM 861 C C . LYS A 1 116 ? 11.985 7.463 -11.443 1.00 81.75 116 LYS A C 1
ATOM 863 O O . LYS A 1 116 ? 12.075 8.681 -11.593 1.00 81.75 116 LYS A O 1
ATOM 868 N N . THR A 1 117 ? 12.829 6.770 -10.691 1.00 73.38 117 THR A N 1
ATOM 869 C CA . THR A 1 117 ? 13.971 7.406 -10.029 1.00 73.38 117 THR A CA 1
ATOM 870 C C . THR A 1 117 ? 15.261 6.969 -10.704 1.00 73.38 117 THR A C 1
ATOM 872 O O . THR A 1 117 ? 15.564 5.784 -10.756 1.00 73.38 117 THR A O 1
ATOM 875 N N . THR A 1 118 ? 16.051 7.918 -11.206 1.00 72.00 118 THR A N 1
ATOM 876 C CA . THR A 1 118 ? 17.411 7.630 -11.679 1.00 72.00 118 THR A CA 1
ATOM 877 C C . THR A 1 118 ? 18.401 7.898 -10.546 1.00 72.00 118 THR A C 1
ATOM 879 O O . THR A 1 118 ? 18.526 9.036 -10.095 1.00 72.00 118 THR A O 1
ATOM 882 N N . ILE A 1 119 ? 19.116 6.867 -10.094 1.00 65.62 119 ILE A N 1
ATOM 883 C CA . ILE A 1 119 ? 20.187 6.964 -9.095 1.00 65.62 119 ILE A CA 1
ATOM 884 C C . ILE A 1 119 ? 21.504 6.576 -9.773 1.00 65.62 119 ILE A C 1
ATOM 886 O O . ILE A 1 119 ? 21.757 5.407 -10.068 1.00 65.62 119 ILE A O 1
ATOM 890 N N . GLY A 1 120 ? 22.352 7.571 -10.048 1.00 74.31 120 GLY A N 1
ATOM 891 C CA . GLY A 1 120 ? 23.548 7.372 -10.872 1.00 74.31 120 GLY A CA 1
ATOM 892 C C . GLY A 1 120 ? 23.163 6.951 -12.292 1.00 74.31 120 GLY A C 1
ATOM 893 O O . GLY A 1 120 ? 22.370 7.631 -12.935 1.00 74.31 120 GLY A O 1
ATOM 894 N N . ASP A 1 121 ? 23.686 5.813 -12.749 1.00 75.31 121 ASP A N 1
ATOM 895 C CA . ASP A 1 121 ? 23.352 5.225 -14.057 1.00 75.31 121 ASP A CA 1
ATOM 896 C C . ASP A 1 121 ? 22.222 4.177 -13.977 1.00 75.31 121 ASP A C 1
ATOM 898 O O . ASP A 1 121 ? 21.910 3.517 -14.968 1.00 75.31 121 ASP A O 1
ATOM 902 N N . THR A 1 122 ? 21.611 3.993 -12.800 1.00 70.38 122 THR A N 1
ATOM 903 C CA . THR A 1 122 ? 20.546 3.001 -12.580 1.00 70.38 122 THR A CA 1
ATOM 904 C C . THR A 1 122 ? 19.183 3.679 -12.574 1.00 70.38 122 THR A C 1
ATOM 906 O O . THR A 1 122 ? 18.972 4.652 -11.854 1.00 70.38 122 THR A O 1
ATOM 909 N N . ILE A 1 123 ? 18.254 3.155 -13.372 1.00 73.69 123 ILE A N 1
ATOM 910 C CA . ILE A 1 123 ? 16.836 3.518 -13.306 1.00 73.69 123 ILE A CA 1
ATOM 911 C C . ILE A 1 123 ? 16.159 2.529 -12.359 1.00 73.69 123 ILE A C 1
ATOM 913 O O . ILE A 1 123 ? 16.268 1.320 -12.557 1.00 73.69 123 ILE A O 1
ATOM 917 N N . THR A 1 124 ? 15.480 3.058 -11.347 1.00 76.75 124 THR A N 1
ATOM 918 C CA . THR A 1 124 ? 14.722 2.296 -10.360 1.00 76.75 124 THR A CA 1
ATOM 919 C C . THR A 1 124 ? 13.242 2.633 -10.468 1.00 76.75 124 THR A C 1
ATOM 921 O O . THR A 1 124 ? 12.843 3.802 -10.514 1.00 76.75 124 THR A O 1
ATOM 924 N N . ASP A 1 125 ? 12.448 1.572 -10.459 1.00 86.25 125 ASP A N 1
ATOM 925 C CA . ASP A 1 125 ? 11.002 1.570 -10.609 1.00 86.25 125 ASP A CA 1
ATOM 926 C C . ASP A 1 125 ? 10.359 1.575 -9.229 1.00 86.25 125 ASP A C 1
ATOM 928 O O . ASP A 1 125 ? 10.190 0.514 -8.626 1.00 86.25 125 ASP A O 1
ATOM 932 N N . THR A 1 126 ? 10.061 2.764 -8.698 1.00 90.56 126 THR A N 1
ATOM 933 C CA . THR A 1 126 ? 9.560 2.906 -7.329 1.00 90.56 126 THR A CA 1
ATOM 934 C C . THR A 1 126 ? 8.039 2.857 -7.271 1.00 90.56 126 THR A C 1
ATOM 936 O O . THR A 1 126 ? 7.331 3.309 -8.174 1.00 90.56 126 THR A O 1
ATOM 939 N N . PHE A 1 127 ? 7.535 2.300 -6.176 1.00 94.56 127 PHE A N 1
ATOM 940 C CA . PHE A 1 127 ? 6.124 2.118 -5.891 1.00 94.56 127 PHE A CA 1
ATOM 941 C C . PHE A 1 127 ? 5.831 2.609 -4.478 1.00 94.56 127 PHE A C 1
ATOM 943 O O . PHE A 1 127 ? 6.394 2.096 -3.511 1.00 94.56 127 PHE A O 1
ATOM 950 N N . HIS A 1 128 ? 4.940 3.587 -4.379 1.00 97.06 128 HIS A N 1
ATOM 951 C CA . HIS A 1 128 ? 4.565 4.235 -3.133 1.00 97.06 128 HIS A CA 1
ATOM 952 C C . HIS A 1 128 ? 3.054 4.141 -2.952 1.00 97.06 128 HIS A C 1
ATOM 954 O O . HIS A 1 128 ? 2.285 4.460 -3.863 1.00 97.06 128 HIS A O 1
ATOM 960 N N . VAL A 1 129 ? 2.612 3.718 -1.774 1.00 98.31 129 VAL A N 1
ATOM 961 C CA . VAL A 1 129 ? 1.193 3.647 -1.428 1.00 98.31 129 VAL A CA 1
ATOM 962 C C . VAL A 1 129 ? 0.979 4.281 -0.076 1.00 98.31 129 VAL A C 1
ATOM 964 O O . VAL A 1 129 ? 1.575 3.859 0.910 1.00 98.31 129 VAL A O 1
ATOM 967 N N . ARG A 1 130 ? 0.050 5.230 -0.028 1.00 98.50 130 ARG A N 1
ATOM 968 C CA . ARG A 1 130 ? -0.512 5.744 1.214 1.00 98.50 130 ARG A CA 1
ATOM 969 C C . ARG A 1 130 ? -1.999 5.450 1.247 1.00 98.50 130 ARG A C 1
ATOM 971 O O . ARG A 1 130 ? -2.711 5.666 0.268 1.00 98.50 130 ARG A O 1
ATOM 978 N N . ALA A 1 131 ? -2.473 4.952 2.377 1.00 98.50 131 ALA A N 1
ATOM 979 C CA . ALA A 1 131 ? -3.885 4.730 2.628 1.00 98.50 131 ALA A CA 1
ATOM 980 C C . ALA A 1 131 ? -4.212 5.107 4.072 1.00 98.50 131 ALA A C 1
ATOM 982 O O . ALA A 1 131 ? -3.895 4.359 4.997 1.00 98.50 131 ALA A O 1
ATOM 983 N N . ARG A 1 132 ? -4.871 6.254 4.250 1.00 98.25 132 ARG A N 1
ATOM 984 C CA . ARG A 1 132 ? -5.328 6.743 5.551 1.00 98.25 132 ARG A CA 1
ATOM 985 C C . ARG A 1 132 ? -6.856 6.797 5.628 1.00 98.25 132 ARG A C 1
ATOM 987 O O . ARG A 1 132 ? -7.532 7.279 4.718 1.00 98.25 132 ARG A O 1
ATOM 994 N N . GLU A 1 133 ? -7.401 6.258 6.713 1.00 97.81 133 GLU A N 1
ATOM 995 C CA . GLU A 1 133 ? -8.828 6.226 7.046 1.00 97.81 133 GLU A CA 1
ATOM 996 C C . GLU A 1 133 ? -9.044 7.007 8.344 1.00 97.81 133 GLU A C 1
ATOM 998 O O . GLU A 1 133 ? -8.684 6.519 9.415 1.00 97.81 133 GLU A O 1
ATOM 1003 N N . GLU A 1 134 ? -9.626 8.204 8.250 1.00 96.94 134 GLU A N 1
ATOM 1004 C CA . GLU A 1 134 ? -10.101 8.957 9.416 1.00 96.94 134 GLU A CA 1
ATOM 1005 C C . GLU A 1 134 ? -11.538 8.574 9.777 1.00 96.94 134 GLU A C 1
ATOM 1007 O O . GLU A 1 134 ? -12.376 8.339 8.902 1.00 96.94 134 GLU A O 1
ATOM 1012 N N . TYR A 1 135 ? -11.827 8.529 11.074 1.00 94.88 135 TYR A N 1
ATOM 1013 C CA . TYR A 1 135 ? -13.159 8.273 11.614 1.00 94.88 135 TYR A CA 1
ATOM 1014 C C . TYR A 1 135 ? -13.311 8.903 12.999 1.00 94.88 135 TYR A C 1
ATOM 1016 O O . TYR A 1 135 ? -12.334 9.143 13.704 1.00 94.88 135 TYR A O 1
ATOM 1024 N N . GLU A 1 136 ? -14.556 9.162 13.388 1.00 96.06 136 GLU A N 1
ATOM 1025 C CA . GLU A 1 136 ? -14.886 9.704 14.705 1.00 96.06 136 GLU A CA 1
ATOM 1026 C C . GLU A 1 136 ? -15.164 8.574 15.698 1.00 96.06 136 GLU A C 1
ATOM 1028 O O . GLU A 1 136 ? -15.960 7.675 15.418 1.00 96.06 136 GLU A O 1
ATOM 1033 N N . ASP A 1 137 ? -14.536 8.653 16.867 1.00 94.44 137 ASP A N 1
ATOM 1034 C CA . ASP A 1 137 ? -14.831 7.831 18.035 1.00 94.44 137 ASP A CA 1
ATOM 1035 C C . ASP A 1 137 ? -15.471 8.689 19.138 1.00 94.44 137 ASP A C 1
ATOM 1037 O O . ASP A 1 137 ? -15.035 9.810 19.413 1.00 94.44 137 ASP A O 1
ATOM 1041 N N . GLU A 1 138 ? -16.504 8.160 19.800 1.00 92.50 138 GLU A N 1
ATOM 1042 C CA . GLU A 1 138 ? -17.283 8.905 20.801 1.00 92.50 138 GLU A CA 1
ATOM 1043 C C . GLU A 1 138 ? -16.458 9.352 22.020 1.00 92.50 138 GLU A C 1
ATOM 1045 O O . GLU A 1 138 ? -16.806 10.339 22.673 1.00 92.50 138 GLU A O 1
ATOM 1050 N N . LEU A 1 139 ? -15.384 8.629 22.353 1.00 92.94 139 LEU A N 1
ATOM 1051 C CA . LEU A 1 139 ? -14.571 8.862 23.548 1.00 92.94 139 LEU A CA 1
ATOM 1052 C C . LEU A 1 139 ? -13.211 9.475 23.220 1.00 92.94 139 LEU A C 1
ATOM 1054 O O . LEU A 1 139 ? -12.687 10.263 24.011 1.00 92.94 139 LEU A O 1
ATOM 1058 N N . LEU A 1 140 ? -12.626 9.094 22.087 1.00 91.12 140 LEU A N 1
ATOM 1059 C CA . LEU A 1 140 ? -11.259 9.448 21.709 1.00 91.12 140 LEU A CA 1
ATOM 1060 C C . LEU A 1 140 ? -11.187 10.582 20.672 1.00 91.12 140 LEU A C 1
ATOM 1062 O O . LEU A 1 140 ? -10.098 11.110 20.442 1.00 91.12 140 LEU A O 1
ATOM 1066 N N . GLY A 1 141 ? -12.326 10.997 20.107 1.00 94.31 141 GLY A N 1
ATOM 1067 C CA . GLY A 1 141 ? -12.410 12.013 19.057 1.00 94.31 141 GLY A CA 1
ATOM 1068 C C . GLY A 1 141 ? -12.014 11.459 17.688 1.00 94.31 141 GLY A C 1
ATOM 1069 O O . GLY A 1 141 ? -12.181 10.271 17.419 1.00 94.31 141 GLY A O 1
ATOM 1070 N N . THR A 1 142 ? -11.472 12.315 16.821 1.00 96.44 142 THR A N 1
ATOM 1071 C CA . THR A 1 142 ? -11.010 11.908 15.490 1.00 96.44 142 THR A CA 1
ATOM 1072 C C . THR A 1 142 ? -9.788 10.992 15.592 1.00 96.44 142 THR A C 1
ATOM 1074 O O . THR A 1 142 ? -8.731 11.384 16.097 1.00 96.44 142 THR A O 1
ATOM 1077 N N . LEU A 1 143 ? -9.926 9.772 15.079 1.00 96.94 143 LEU A N 1
ATOM 1078 C CA . LEU A 1 143 ? -8.882 8.757 14.993 1.00 96.94 143 LEU A CA 1
ATOM 1079 C C . LEU A 1 143 ? -8.512 8.477 13.537 1.00 96.94 143 LEU A C 1
ATOM 1081 O O . LEU A 1 143 ? -9.303 8.719 12.625 1.00 96.94 143 LEU A O 1
ATOM 1085 N N . ALA A 1 144 ? -7.319 7.919 13.323 1.00 97.25 144 ALA A N 1
ATOM 1086 C CA . ALA A 1 144 ? -6.866 7.478 12.012 1.00 97.25 144 ALA A CA 1
ATOM 1087 C C . ALA A 1 144 ? -6.252 6.072 12.033 1.00 97.25 144 ALA A C 1
ATOM 1089 O O . ALA A 1 144 ? -5.500 5.702 12.937 1.00 97.25 144 ALA A O 1
ATOM 1090 N N . ASN A 1 145 ? -6.551 5.303 10.989 1.00 98.38 145 ASN A N 1
ATOM 1091 C CA . ASN A 1 145 ? -5.826 4.089 10.627 1.00 98.38 145 ASN A CA 1
ATOM 1092 C C . ASN A 1 145 ? -4.991 4.400 9.384 1.00 98.38 145 ASN A C 1
ATOM 1094 O O . ASN A 1 145 ? -5.500 5.022 8.450 1.00 98.38 145 ASN A O 1
ATOM 1098 N N . GLU A 1 146 ? -3.732 3.979 9.350 1.00 98.31 146 GLU A N 1
ATOM 1099 C CA . GLU A 1 146 ? -2.816 4.357 8.269 1.00 98.31 146 GLU A CA 1
ATOM 1100 C C . GLU A 1 146 ? -1.959 3.178 7.822 1.00 98.31 146 GLU A C 1
ATOM 1102 O O . GLU A 1 146 ? -1.556 2.347 8.637 1.00 98.31 146 GLU A O 1
ATOM 1107 N N . LEU A 1 147 ? -1.703 3.120 6.517 1.00 98.62 147 LEU A N 1
ATOM 1108 C CA . LEU A 1 147 ? -0.767 2.213 5.871 1.00 98.62 147 LEU A CA 1
ATOM 1109 C C . LEU A 1 147 ? 0.077 3.000 4.870 1.00 98.62 147 LEU A C 1
ATOM 1111 O O . LEU A 1 147 ? -0.470 3.687 4.003 1.00 98.62 147 LEU A O 1
ATOM 1115 N N . LEU A 1 148 ? 1.391 2.851 4.983 1.00 98.44 148 LEU A N 1
ATOM 1116 C CA . LEU A 1 148 ? 2.401 3.387 4.078 1.00 98.44 148 LEU A CA 1
ATOM 1117 C C . LEU A 1 148 ? 3.256 2.226 3.573 1.00 98.44 148 LEU A C 1
ATOM 1119 O O . LEU A 1 148 ? 3.714 1.414 4.371 1.00 98.44 148 LEU A O 1
ATOM 1123 N N . VAL A 1 149 ? 3.433 2.119 2.261 1.00 98.38 149 VAL A N 1
ATOM 1124 C CA . VAL A 1 149 ? 4.300 1.125 1.615 1.00 98.38 149 VAL A CA 1
ATOM 1125 C C . VAL A 1 149 ? 5.195 1.861 0.639 1.00 98.38 149 VAL A C 1
ATOM 1127 O O . VAL A 1 149 ? 4.684 2.477 -0.295 1.00 98.38 149 VAL A O 1
ATOM 1130 N N . ASP A 1 150 ? 6.503 1.714 0.805 1.00 96.81 150 ASP A N 1
ATOM 1131 C CA . ASP A 1 150 ? 7.500 2.173 -0.153 1.00 96.81 150 ASP A CA 1
ATOM 1132 C C . ASP A 1 150 ? 8.362 0.998 -0.604 1.00 96.81 150 ASP A C 1
ATOM 1134 O O . ASP A 1 150 ? 8.833 0.178 0.191 1.00 96.81 150 ASP A O 1
ATOM 1138 N N . GLY A 1 151 ? 8.572 0.904 -1.908 1.00 94.94 151 GLY A N 1
ATOM 1139 C CA . GLY A 1 151 ? 9.353 -0.173 -2.482 1.00 94.94 151 GLY A CA 1
ATOM 1140 C C . GLY A 1 151 ? 9.674 0.045 -3.945 1.00 94.94 151 GLY A C 1
ATOM 1141 O O . GLY A 1 151 ? 9.467 1.122 -4.503 1.00 94.94 151 GLY A O 1
ATOM 1142 N N . PHE A 1 152 ? 10.166 -1.011 -4.575 1.00 92.00 152 PHE A N 1
ATOM 1143 C CA . PHE A 1 152 ? 10.502 -1.015 -5.987 1.00 92.00 152 PHE A CA 1
ATOM 1144 C C . PHE A 1 152 ? 10.260 -2.381 -6.625 1.00 92.00 152 PHE A C 1
ATOM 1146 O O . PHE A 1 152 ? 10.314 -3.434 -5.974 1.00 92.00 152 PHE A O 1
ATOM 1153 N N . LEU A 1 153 ? 9.986 -2.376 -7.925 1.00 91.81 153 LEU A N 1
ATOM 1154 C CA . LEU A 1 153 ? 9.866 -3.610 -8.688 1.00 91.81 153 LEU A CA 1
ATOM 1155 C C . LEU A 1 153 ? 11.249 -4.221 -8.900 1.00 91.81 153 LEU A C 1
ATOM 1157 O O . LEU A 1 153 ? 12.144 -3.602 -9.466 1.00 91.81 153 LEU A O 1
ATOM 1161 N N . SER A 1 154 ? 11.413 -5.464 -8.456 1.00 90.00 154 SER A N 1
ATOM 1162 C CA . SER A 1 154 ? 12.596 -6.263 -8.801 1.00 90.00 154 SER A CA 1
ATOM 1163 C C . SER A 1 154 ? 12.416 -7.029 -10.112 1.00 90.00 154 SER A C 1
ATOM 1165 O O . SER A 1 154 ? 13.394 -7.334 -10.789 1.00 90.00 154 SER A O 1
ATOM 1167 N N . ASP A 1 155 ? 11.162 -7.307 -10.472 1.00 90.62 155 ASP A N 1
ATOM 1168 C CA . ASP A 1 155 ? 10.722 -7.799 -11.773 1.00 90.62 155 ASP A CA 1
ATOM 1169 C C . ASP A 1 155 ? 9.218 -7.487 -11.954 1.00 90.62 155 ASP A C 1
ATOM 1171 O O . ASP A 1 155 ? 8.583 -6.892 -11.081 1.00 90.62 155 ASP A O 1
ATOM 1175 N N . ALA A 1 156 ? 8.625 -7.907 -13.076 1.00 91.19 156 ALA A N 1
ATOM 1176 C CA . ALA A 1 156 ? 7.230 -7.612 -13.418 1.00 91.19 156 ALA A CA 1
ATOM 1177 C C . ALA A 1 156 ? 6.164 -8.208 -12.469 1.00 91.19 156 ALA A C 1
ATOM 1179 O O . ALA A 1 156 ? 4.996 -7.818 -12.537 1.00 91.19 156 ALA A O 1
ATOM 1180 N N . ASN A 1 157 ? 6.536 -9.164 -11.615 1.00 95.38 157 ASN A N 1
ATOM 1181 C CA . ASN A 1 157 ? 5.648 -9.867 -10.688 1.00 95.38 157 ASN A CA 1
ATOM 1182 C C . ASN A 1 157 ? 6.092 -9.763 -9.223 1.00 95.38 157 ASN A C 1
ATOM 1184 O O . ASN A 1 157 ? 5.385 -10.268 -8.345 1.00 95.38 157 ASN A O 1
ATOM 1188 N N . THR A 1 158 ? 7.221 -9.106 -8.955 1.00 95.69 158 THR A N 1
ATOM 1189 C CA . THR A 1 158 ? 7.843 -9.068 -7.633 1.00 95.69 158 THR A CA 1
ATOM 1190 C C . THR A 1 158 ? 8.143 -7.639 -7.199 1.00 95.69 158 THR A C 1
ATOM 1192 O O . THR A 1 158 ? 9.066 -6.997 -7.709 1.00 95.69 158 THR A O 1
ATOM 1195 N N . LEU A 1 159 ? 7.409 -7.179 -6.188 1.00 95.88 159 LEU A N 1
ATOM 1196 C CA . LEU A 1 159 ? 7.628 -5.910 -5.504 1.00 95.88 159 LEU A CA 1
ATOM 1197 C C . LEU A 1 159 ? 8.427 -6.166 -4.218 1.00 95.88 159 LEU A C 1
ATOM 1199 O O . LEU A 1 159 ? 7.999 -6.941 -3.356 1.00 95.88 159 LEU A O 1
ATOM 1203 N N . ARG A 1 160 ? 9.584 -5.511 -4.097 1.00 95.88 160 ARG A N 1
ATOM 1204 C CA . ARG A 1 160 ? 10.376 -5.466 -2.864 1.00 95.88 160 ARG A CA 1
ATOM 1205 C C . ARG A 1 160 ? 9.997 -4.212 -2.102 1.00 95.88 160 ARG A C 1
ATOM 1207 O O . ARG A 1 160 ? 10.124 -3.115 -2.633 1.00 95.88 160 ARG A O 1
ATOM 1214 N N . VAL A 1 161 ? 9.501 -4.389 -0.889 1.00 97.00 161 VAL A N 1
ATOM 1215 C CA . VAL A 1 161 ? 9.098 -3.301 -0.002 1.00 97.00 161 VAL A CA 1
ATOM 1216 C C . VAL A 1 161 ? 10.227 -3.051 0.986 1.00 97.00 161 VAL A C 1
ATOM 1218 O O . VAL A 1 161 ? 10.624 -3.964 1.712 1.00 97.00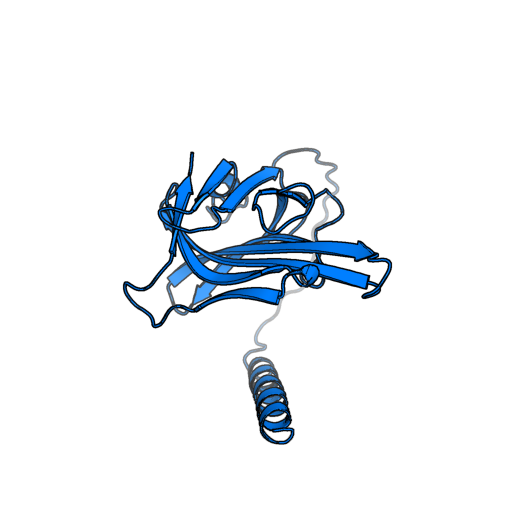 161 VAL A O 1
ATOM 1221 N N . GLU A 1 162 ? 10.748 -1.827 0.967 1.00 95.81 162 GLU A N 1
ATOM 1222 C CA . GLU A 1 162 ? 11.853 -1.372 1.816 1.00 95.81 162 GLU A CA 1
ATOM 1223 C C . GLU A 1 162 ? 11.350 -0.640 3.055 1.00 95.81 162 GLU A C 1
ATOM 1225 O O . GLU A 1 162 ? 11.985 -0.727 4.097 1.00 95.81 162 GLU A O 1
ATOM 1230 N N . ASN A 1 163 ? 10.195 0.021 2.972 1.00 97.69 163 ASN A N 1
ATOM 1231 C CA . ASN A 1 163 ? 9.544 0.625 4.127 1.00 97.69 163 ASN A CA 1
ATOM 1232 C C . ASN A 1 163 ? 8.067 0.224 4.165 1.00 97.69 163 ASN A C 1
ATOM 1234 O O . ASN A 1 163 ? 7.359 0.253 3.154 1.00 97.69 163 ASN A O 1
ATOM 1238 N N . LEU A 1 164 ? 7.614 -0.183 5.345 1.00 98.50 164 LEU A N 1
ATOM 1239 C CA . LEU A 1 164 ? 6.212 -0.397 5.643 1.00 98.50 164 LEU A CA 1
ATOM 1240 C C . LEU A 1 164 ? 5.882 0.166 7.020 1.00 98.50 164 LEU A C 1
ATOM 1242 O O . LEU A 1 164 ? 6.391 -0.316 8.030 1.00 98.50 164 LEU A O 1
ATOM 1246 N N . GLU A 1 165 ? 4.921 1.078 7.071 1.00 98.50 165 GLU A N 1
ATOM 1247 C CA . GLU A 1 165 ? 4.284 1.502 8.312 1.00 98.50 165 GLU A CA 1
ATOM 1248 C C . GLU A 1 165 ? 2.804 1.132 8.282 1.00 98.50 165 GLU A C 1
ATOM 1250 O O . GLU A 1 165 ? 2.108 1.336 7.288 1.00 98.50 165 GLU A O 1
ATOM 1255 N N . MET A 1 166 ? 2.297 0.581 9.381 1.00 98.00 166 MET A N 1
ATOM 1256 C CA . MET A 1 166 ? 0.869 0.355 9.557 1.00 98.00 166 MET A CA 1
ATOM 1257 C C . MET A 1 166 ? 0.448 0.630 10.993 1.00 98.00 166 MET A C 1
ATOM 1259 O O . MET A 1 166 ? 1.120 0.223 11.941 1.00 98.00 166 MET A O 1
ATOM 1263 N N . SER A 1 167 ? -0.692 1.288 11.169 1.00 98.38 167 SER A N 1
ATOM 1264 C CA . SER A 1 167 ? -1.203 1.614 12.495 1.00 98.38 167 SER A CA 1
ATOM 1265 C C . SER A 1 167 ? -2.728 1.597 12.567 1.00 98.38 167 SER A C 1
ATOM 1267 O O . SER A 1 167 ? -3.428 1.882 11.594 1.00 98.38 167 SER A O 1
ATOM 1269 N N . ARG A 1 168 ? -3.241 1.244 13.751 1.00 97.75 168 ARG A N 1
ATOM 1270 C CA . ARG A 1 168 ? -4.659 1.347 14.121 1.00 97.75 168 ARG A CA 1
ATOM 1271 C C . ARG A 1 168 ? -4.763 2.034 15.475 1.00 97.75 168 ARG A C 1
ATOM 1273 O O . ARG A 1 168 ? -4.554 1.397 16.516 1.00 97.75 168 ARG A O 1
ATOM 1280 N N . GLN A 1 169 ? -5.101 3.320 15.452 1.00 94.44 169 GLN A N 1
ATOM 1281 C CA . GLN A 1 169 ? -4.996 4.198 16.617 1.00 94.44 169 GLN A CA 1
ATOM 1282 C C . GLN A 1 169 ? -5.893 3.771 17.786 1.00 94.44 169 GLN A C 1
ATOM 1284 O O . GLN A 1 169 ? -5.413 3.747 18.915 1.00 94.44 169 GLN A O 1
ATOM 1289 N N . GLU A 1 170 ? -7.137 3.349 17.524 1.00 94.44 170 GLU A N 1
ATOM 1290 C CA . GLU A 1 170 ? -8.088 2.858 18.543 1.00 94.44 170 GLU A CA 1
ATOM 1291 C C . GLU A 1 170 ? -7.472 1.773 19.445 1.00 94.44 170 GLU A C 1
ATOM 1293 O O . GLU A 1 170 ? -7.598 1.799 20.666 1.00 94.44 170 GLU A O 1
ATOM 1298 N N . THR A 1 171 ? -6.762 0.823 18.834 1.00 93.56 171 THR A N 1
ATOM 1299 C CA . THR A 1 171 ? -6.170 -0.326 19.539 1.00 93.56 171 THR A CA 1
ATOM 1300 C C . THR A 1 171 ? -4.740 -0.081 20.019 1.00 93.56 171 THR A C 1
ATOM 1302 O O . THR A 1 171 ? -4.173 -0.925 20.711 1.00 93.56 171 THR A O 1
ATOM 1305 N N . GLY A 1 172 ? -4.122 1.031 19.612 1.00 94.31 172 GLY A N 1
ATOM 1306 C CA . GLY A 1 172 ? -2.690 1.275 19.794 1.00 94.31 172 GLY A CA 1
ATOM 1307 C C . GLY A 1 172 ? -1.782 0.326 18.999 1.00 94.31 172 GLY A C 1
ATOM 1308 O O . GLY A 1 172 ? -0.590 0.242 19.292 1.00 94.31 172 GLY A O 1
ATOM 1309 N N . PHE A 1 173 ? -2.318 -0.405 18.016 1.00 97.06 173 PHE A N 1
ATOM 1310 C CA . PHE A 1 173 ? -1.522 -1.269 17.147 1.00 97.06 173 PHE A CA 1
ATOM 1311 C C . PHE A 1 173 ? -0.622 -0.426 16.240 1.00 97.06 173 PHE A C 1
ATOM 1313 O O . PHE A 1 173 ? -1.085 0.526 15.608 1.00 97.06 173 PHE A O 1
ATOM 1320 N N . SER A 1 174 ? 0.646 -0.822 16.149 1.00 97.81 174 SER A N 1
ATOM 1321 C CA . SER A 1 174 ? 1.617 -0.279 15.207 1.00 97.81 174 SER A CA 1
ATOM 1322 C C . SER A 1 174 ? 2.584 -1.376 14.771 1.00 97.81 174 SER A C 1
ATOM 1324 O O . SER A 1 174 ? 2.979 -2.224 15.578 1.00 97.81 174 SER A O 1
ATOM 1326 N N . TYR A 1 175 ? 2.961 -1.353 13.500 1.00 98.19 175 TYR A N 1
ATOM 1327 C CA . TYR A 1 175 ? 4.039 -2.146 12.935 1.00 98.19 175 TYR A CA 1
ATOM 1328 C C . TYR A 1 175 ? 4.835 -1.267 11.973 1.00 98.19 175 TYR A C 1
ATOM 1330 O O . TYR A 1 175 ? 4.259 -0.557 11.149 1.00 98.19 175 TYR A O 1
ATOM 1338 N N . THR A 1 176 ? 6.156 -1.357 12.082 1.00 98.00 176 THR A N 1
ATOM 1339 C CA . THR A 1 176 ? 7.104 -0.645 11.230 1.00 98.00 176 THR A CA 1
ATOM 1340 C C . THR A 1 176 ? 8.159 -1.630 10.758 1.00 98.00 176 THR A C 1
ATOM 1342 O O . THR A 1 176 ? 8.692 -2.405 11.556 1.00 98.00 176 THR A O 1
ATOM 1345 N N . PHE A 1 177 ? 8.455 -1.580 9.471 1.00 98.12 177 PHE A N 1
ATOM 1346 C CA . PHE A 1 177 ? 9.583 -2.233 8.836 1.00 98.12 177 PHE A CA 1
ATOM 1347 C C . PHE A 1 177 ? 10.349 -1.175 8.044 1.00 98.12 177 PHE A C 1
ATOM 1349 O O . PHE A 1 177 ? 9.735 -0.391 7.325 1.00 98.12 177 PHE A O 1
ATOM 1356 N N . ASP A 1 178 ? 11.666 -1.170 8.196 1.00 97.38 178 ASP A N 1
ATOM 1357 C CA . ASP A 1 178 ? 12.593 -0.297 7.482 1.00 97.38 178 ASP A CA 1
ATOM 1358 C C . ASP A 1 178 ? 13.820 -1.144 7.131 1.00 97.38 178 ASP A C 1
ATOM 1360 O O . ASP A 1 178 ? 14.414 -1.753 8.024 1.00 97.38 178 ASP A O 1
ATOM 1364 N N . SER A 1 179 ? 14.127 -1.254 5.842 1.00 94.88 179 SER A N 1
ATOM 1365 C CA . SER A 1 179 ? 15.179 -2.124 5.317 1.00 94.88 179 SER A CA 1
ATOM 1366 C C . SER A 1 179 ? 16.560 -1.695 5.809 1.00 94.88 179 SER A C 1
ATOM 1368 O O . SER A 1 179 ? 16.967 -0.542 5.658 1.00 94.88 179 SER A O 1
ATOM 1370 N N . GLU A 1 180 ? 17.345 -2.647 6.313 1.00 92.88 180 GLU A N 1
ATOM 1371 C CA . GLU A 1 180 ? 18.757 -2.431 6.653 1.00 92.88 180 GLU A CA 1
ATOM 1372 C C . GLU A 1 180 ? 19.707 -2.641 5.453 1.00 92.88 180 GLU A C 1
ATOM 1374 O O . GLU A 1 180 ? 20.933 -2.572 5.600 1.00 92.88 180 GLU A O 1
ATOM 1379 N N . GLY A 1 181 ? 19.165 -2.865 4.250 1.00 83.19 181 GLY A N 1
ATOM 1380 C CA . GLY A 1 181 ? 19.912 -2.961 2.999 1.00 83.19 181 GLY A CA 1
ATOM 1381 C C . GLY A 1 181 ? 19.781 -4.311 2.290 1.00 83.19 181 GLY A C 1
ATOM 1382 O O . GLY A 1 181 ? 18.716 -4.921 2.223 1.00 83.19 181 GLY A O 1
ATOM 1383 N N . GLU A 1 182 ? 20.871 -4.760 1.662 1.00 83.56 182 GLU A N 1
ATOM 1384 C CA . GLU A 1 182 ? 20.822 -5.861 0.697 1.00 83.56 182 GLU A CA 1
ATOM 1385 C C . GLU A 1 182 ? 20.318 -7.174 1.321 1.00 83.56 182 GLU A C 1
ATOM 1387 O O . GLU A 1 182 ? 20.931 -7.742 2.223 1.00 83.56 182 GLU A O 1
ATOM 1392 N N . GLY A 1 183 ? 19.205 -7.683 0.787 1.00 87.81 183 GLY A N 1
ATOM 1393 C CA . GLY A 1 183 ? 18.585 -8.927 1.246 1.00 87.81 183 GLY A CA 1
ATOM 1394 C C . GLY A 1 183 ? 17.546 -8.753 2.356 1.00 87.81 183 GLY A C 1
ATOM 1395 O O . GLY A 1 183 ? 16.874 -9.733 2.672 1.00 87.81 183 GLY A O 1
ATOM 1396 N N . ASP A 1 184 ? 17.374 -7.544 2.893 1.00 93.81 184 ASP A N 1
ATOM 1397 C CA . ASP A 1 184 ? 16.372 -7.229 3.909 1.00 93.81 184 ASP A CA 1
ATOM 1398 C C . ASP A 1 184 ? 15.207 -6.448 3.292 1.00 93.81 184 ASP A C 1
ATOM 1400 O O . ASP A 1 184 ? 15.287 -5.246 3.065 1.00 93.81 184 ASP A O 1
ATOM 1404 N N . TYR A 1 185 ? 14.133 -7.143 2.934 1.00 96.25 185 TYR A N 1
ATOM 1405 C CA . TYR A 1 185 ? 12.941 -6.530 2.349 1.00 96.25 185 TYR A CA 1
ATOM 1406 C C . TYR A 1 185 ? 11.714 -7.398 2.600 1.00 96.25 185 TYR A C 1
ATOM 1408 O O . TYR A 1 185 ? 11.795 -8.626 2.708 1.00 96.25 185 TYR A O 1
ATOM 1416 N N . LEU A 1 186 ? 10.546 -6.763 2.611 1.00 97.88 186 LEU A N 1
ATOM 1417 C CA . LEU A 1 186 ? 9.277 -7.471 2.544 1.00 97.88 186 LEU A CA 1
ATOM 1418 C C . LEU A 1 186 ? 8.937 -7.786 1.088 1.00 97.88 186 LEU A C 1
ATOM 1420 O O . LEU A 1 186 ? 9.217 -7.011 0.172 1.00 97.88 186 LEU A O 1
ATOM 1424 N N . LEU A 1 187 ? 8.314 -8.941 0.867 1.00 97.94 187 LEU A N 1
ATOM 1425 C CA . LEU A 1 187 ? 7.978 -9.407 -0.471 1.00 97.94 187 LEU A CA 1
ATOM 1426 C C . LEU A 1 187 ? 6.489 -9.242 -0.749 1.00 97.94 187 LEU A C 1
ATOM 1428 O O . LEU A 1 187 ? 5.643 -9.715 0.011 1.00 97.94 187 LEU A O 1
ATOM 1432 N N . PHE A 1 188 ? 6.172 -8.635 -1.885 1.00 98.44 188 PHE A N 1
ATOM 1433 C CA . PHE A 1 188 ? 4.832 -8.600 -2.446 1.00 98.44 188 PHE A CA 1
ATOM 1434 C C . PHE A 1 188 ? 4.858 -9.256 -3.823 1.00 98.44 188 PHE A C 1
ATOM 1436 O O . PHE A 1 188 ? 5.716 -8.965 -4.655 1.00 98.44 188 PHE A O 1
ATOM 1443 N N . THR A 1 189 ? 3.902 -10.148 -4.072 1.00 98.19 189 THR A N 1
ATOM 1444 C CA . THR A 1 189 ? 3.792 -10.863 -5.350 1.00 98.19 189 THR A CA 1
ATOM 1445 C C . THR A 1 189 ? 2.531 -10.457 -6.085 1.00 98.19 189 THR A C 1
ATOM 1447 O O . THR A 1 189 ? 1.469 -10.276 -5.476 1.00 98.19 189 THR A O 1
ATOM 1450 N N . LYS A 1 190 ? 2.649 -10.325 -7.402 1.00 97.19 190 LYS A N 1
ATOM 1451 C CA . LYS A 1 190 ? 1.516 -10.083 -8.289 1.00 97.19 190 LYS A CA 1
ATOM 1452 C C . LYS A 1 190 ? 0.671 -11.358 -8.434 1.00 97.19 190 LYS A C 1
ATOM 1454 O O . LYS A 1 190 ? 1.221 -12.455 -8.516 1.00 97.19 190 LYS A O 1
ATOM 1459 N N . GLN A 1 191 ? -0.655 -11.211 -8.419 1.00 93.31 191 GLN A N 1
ATOM 1460 C CA . GLN A 1 191 ? -1.656 -12.294 -8.413 1.00 93.31 191 GLN A CA 1
ATOM 1461 C C . GLN A 1 191 ? -2.590 -12.241 -9.619 1.00 93.31 191 GLN A C 1
ATOM 1463 O O . GLN A 1 191 ? -2.901 -11.118 -10.076 1.00 93.31 191 GLN A O 1
#

pLDDT: mean 80.99, std 23.05, range [28.12, 98.81]

Sequence (191 aa):
MLRQKIFLVSFVLVVLALVFFGCSSGGGSNNGGGDNNGNGGGNNGDGFDFSVYIGRWKSVDLKPAIEITVQSQIGGGDSYLYYKGKTTCSIFNAGYVNITDSDDDLLGDKFILAHKTTIGDTITDTFHVRAREEYEDELLGTLANELLVDGFLSDANTLRVENLEMSRQETGFSYTFDSEGEGDYLLFTKQ